Protein AF-A0AAW5GL43-F1 (afdb_monomer)

Foldseek 3Di:
DVCVVVVHFDADDDVVVLVVQCVVVVNDDDDPVSSVVSVVVCCVPVVGDTDDFFDPLLVVLVVLLVVLVVLVVVLVVLVVVLVVCVVVVDDPVVNVVSVVVNVVSVVVSVVSLVVSVVSQVVPVVSVVQLVVQVVDPPDDDSNSSVLSSQVRRDPDPDPVVVCVVVVNDFDFDDDPPPDRDDTD

Sequence (184 aa):
YGLHQSGIAVSVINPHRLREFARGMGILTKTDKVDAYVLACYGCLRQPEGWTPPSPEIRKLRALLQHRDSLLGDKQRLENRLSTLNATLTTEEVVTSLESMVQHVKGELGRIERLIEDHIDRHPGLKNDLKLLKSIDGVGDQIGWNMLATIRGSNFRSAEQVAAYLGVIPVERRSGTSVRGRAR

pLDDT: mean 89.68, std 9.84, range [55.16, 98.38]

Organism: NCBI:txid2042057

InterPro domains:
  IPR002525 Transposase IS110-like, N-terminal [PF01548] (3-84)
  IPR003346 Transposase IS116/IS110/IS902, C-terminal [PF02371] (131-182)
  IPR047650 Transposase IS110-like [PTHR33055] (3-182)

Nearest PDB structures (foldseek):
  8wt9-assembly1_D  TM=8.480E-01  e=5.801E-09  Escherichia coli
  8wt7-assembly1_C  TM=8.477E-01  e=8.219E-09  Escherichia coli
  8cwy-assembly1_H  TM=9.815E-01  e=6.427E-01  synthetic construct
  8cwy-assembly1_L  TM=9.604E-01  e=6.065E-01  synthetic construct
  6b87-assembly1_A-2  TM=6.408E-01  e=1.290E+00  synthetic construct

Secondary structure (DSSP, 8-state):
-HHHHTT-------HHHHHHHHHHTT-----HHHHHHHHHHHHHHH-PPPP-PPPHHHHHHHHHHHHHHHHHHHHHHHHHHHHHHHTTT--HHHHHHHHHHHHHHHHHHHHHHHHHHHHHHT-HHHHHHHHHHTTSTT--HHHHHHHHHHHTTTT--SHHHHHHHHT-SPPPEEETTTEEEPP-

Solvent-accessible surface area (backbone atoms only — not comparable to full-atom values): 10725 Å² total; per-residue (Å²): 112,66,58,56,74,72,70,43,90,43,64,80,76,62,66,66,61,54,50,53,51,32,47,75,71,72,47,80,76,87,44,76,71,51,51,53,51,48,50,52,52,46,45,72,76,62,58,65,67,76,55,74,83,52,52,71,70,41,51,51,50,45,51,52,5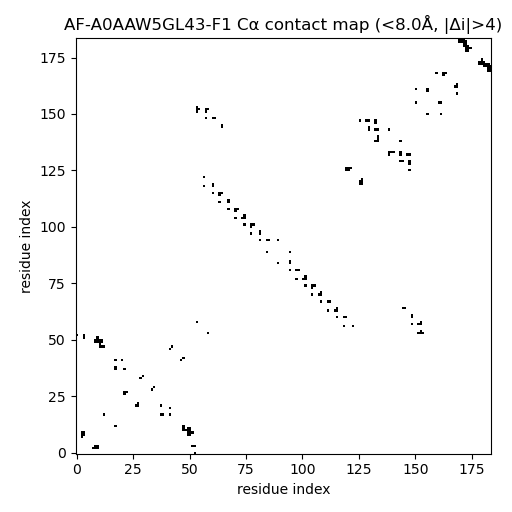0,56,50,46,55,49,46,52,51,50,40,51,55,47,53,50,51,52,58,54,39,70,74,65,78,60,62,67,70,60,52,54,52,51,52,51,50,46,53,51,45,52,52,50,44,58,51,50,51,50,52,50,52,55,54,32,65,76,33,66,72,52,38,53,51,38,55,59,46,45,70,41,88,91,34,47,68,74,56,26,54,52,50,48,45,52,56,69,48,46,93,66,91,47,71,65,55,50,35,52,73,72,63,74,52,70,44,80,43,71,50,84,95,81,40,80,49,80,62,83

Structure (mmCIF, N/CA/C/O backbone):
data_AF-A0AAW5GL43-F1
#
_entry.id   AF-A0AAW5GL43-F1
#
loop_
_atom_site.group_PDB
_atom_site.id
_atom_site.type_symbol
_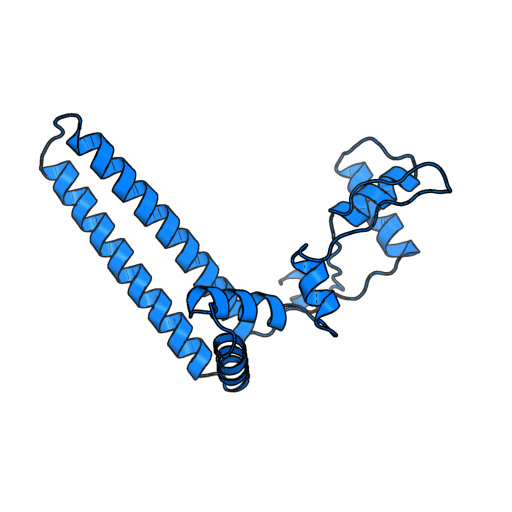atom_site.label_atom_id
_atom_site.label_alt_id
_atom_site.label_comp_id
_atom_site.label_asym_id
_atom_site.label_entity_id
_atom_site.label_seq_id
_atom_site.pdbx_PDB_ins_code
_atom_site.Cartn_x
_atom_site.Cartn_y
_atom_site.Cartn_z
_atom_site.occupancy
_atom_site.B_iso_or_equiv
_atom_site.auth_seq_id
_atom_site.auth_comp_id
_atom_site.auth_asym_id
_atom_site.auth_atom_id
_atom_site.pdbx_PDB_model_num
ATOM 1 N N . TYR A 1 1 ? -2.950 6.434 -14.178 1.00 80.31 1 TYR A N 1
ATOM 2 C CA . TYR A 1 1 ? -3.705 5.545 -15.090 1.00 80.31 1 TYR A CA 1
ATOM 3 C C . TYR A 1 1 ? -4.219 6.271 -16.325 1.00 80.31 1 TYR A C 1
ATOM 5 O O . TYR A 1 1 ? -4.031 5.731 -17.405 1.00 80.31 1 TYR A O 1
ATOM 13 N N . GLY A 1 2 ? -4.785 7.480 -16.187 1.00 85.00 2 GLY A N 1
ATOM 14 C CA . GLY A 1 2 ? -5.361 8.241 -17.308 1.00 85.00 2 GLY A CA 1
ATOM 15 C C . GLY A 1 2 ? -4.451 8.385 -18.534 1.00 85.00 2 GLY A C 1
ATOM 16 O O . GLY A 1 2 ? -4.886 8.059 -19.624 1.00 85.00 2 GLY A O 1
ATOM 17 N N . LEU A 1 3 ? -3.169 8.739 -18.361 1.00 87.62 3 LEU A N 1
ATOM 18 C CA . LEU A 1 3 ? -2.230 8.878 -19.490 1.00 87.62 3 LEU A CA 1
ATOM 19 C C . LEU A 1 3 ? -2.102 7.597 -20.336 1.00 87.62 3 LEU A C 1
ATOM 21 O O . LEU A 1 3 ? -2.228 7.647 -21.554 1.00 87.62 3 LEU A O 1
ATOM 25 N N . HIS A 1 4 ? -1.930 6.440 -19.690 1.00 87.62 4 HIS A N 1
ATOM 26 C CA . HIS A 1 4 ? -1.874 5.152 -20.387 1.00 87.62 4 HIS A CA 1
ATOM 27 C C . HIS A 1 4 ? -3.222 4.796 -21.038 1.00 87.62 4 HIS A C 1
ATOM 29 O O . HIS A 1 4 ? -3.254 4.206 -22.112 1.00 87.62 4 HIS A O 1
ATOM 35 N N . GLN A 1 5 ? -4.352 5.138 -20.407 1.00 88.50 5 GLN A N 1
ATOM 36 C CA . GLN A 1 5 ? -5.682 4.920 -20.996 1.00 88.50 5 GLN A CA 1
ATOM 37 C C . GLN A 1 5 ? -5.925 5.796 -22.231 1.00 88.50 5 GLN A C 1
ATOM 39 O O . GLN A 1 5 ? -6.620 5.367 -23.143 1.00 88.50 5 GLN A O 1
ATOM 44 N N . SER A 1 6 ? -5.304 6.973 -22.292 1.00 91.31 6 SER A N 1
ATOM 45 C CA . SER A 1 6 ? -5.300 7.850 -23.467 1.00 91.31 6 SER A CA 1
ATOM 46 C C . SER A 1 6 ? -4.329 7.399 -24.569 1.00 91.31 6 SER A C 1
ATOM 48 O O . SER A 1 6 ? -4.110 8.145 -25.517 1.00 91.31 6 SER A O 1
ATOM 50 N N . GLY A 1 7 ? -3.713 6.216 -24.451 1.00 90.50 7 GLY A N 1
ATOM 51 C CA . GLY A 1 7 ? -2.771 5.683 -25.442 1.00 90.50 7 GLY A CA 1
ATOM 52 C C . GLY A 1 7 ? -1.378 6.319 -25.407 1.00 90.50 7 GLY A C 1
ATOM 53 O O . GLY A 1 7 ? -0.579 6.088 -26.311 1.00 90.50 7 GLY A O 1
ATOM 54 N N . ILE A 1 8 ? -1.063 7.112 -24.378 1.00 91.00 8 ILE A N 1
ATOM 55 C CA . ILE A 1 8 ? 0.254 7.734 -24.227 1.00 91.00 8 ILE A CA 1
ATOM 56 C C . ILE A 1 8 ? 1.222 6.702 -23.643 1.00 91.00 8 ILE A C 1
ATOM 58 O O . ILE A 1 8 ? 0.925 6.065 -22.629 1.00 91.00 8 ILE A O 1
ATOM 62 N N . ALA A 1 9 ? 2.402 6.568 -24.252 1.00 89.31 9 ALA A N 1
AT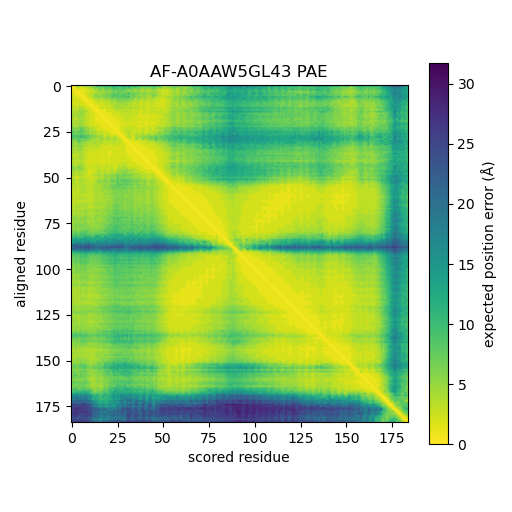OM 63 C CA . ALA A 1 9 ? 3.488 5.772 -23.695 1.00 89.31 9 ALA A CA 1
ATOM 64 C C . ALA A 1 9 ? 3.971 6.399 -22.377 1.00 89.31 9 ALA A C 1
ATOM 66 O O . ALA A 1 9 ? 4.380 7.558 -22.333 1.00 89.31 9 ALA A O 1
ATOM 67 N N . VAL A 1 10 ? 3.908 5.629 -21.293 1.00 91.44 10 VAL A N 1
ATOM 68 C CA . VAL A 1 10 ? 4.328 6.062 -19.956 1.00 91.44 10 VAL A CA 1
ATOM 69 C C . VAL A 1 10 ? 5.525 5.228 -19.543 1.00 91.44 10 VAL A C 1
ATOM 71 O O . VAL A 1 10 ? 5.507 4.020 -19.734 1.00 91.44 10 VAL A O 1
ATOM 74 N N . SER A 1 11 ? 6.514 5.843 -18.904 1.00 91.00 11 SER A N 1
ATOM 75 C CA . SER A 1 11 ? 7.582 5.140 -18.193 1.00 91.00 11 SER A CA 1
ATOM 76 C C . SER A 1 11 ? 7.681 5.702 -16.782 1.00 91.00 11 SER A C 1
ATOM 78 O O . SER A 1 11 ? 7.581 6.911 -16.577 1.00 91.00 11 SER A O 1
ATOM 80 N N . VAL A 1 12 ? 7.870 4.826 -15.797 1.00 88.19 12 VAL A N 1
ATOM 81 C CA . VAL A 1 12 ? 8.045 5.216 -14.393 1.00 88.19 12 VAL A CA 1
ATOM 82 C C . VAL A 1 12 ? 9.469 4.880 -13.988 1.00 88.19 12 VAL A C 1
ATOM 84 O O . VAL A 1 12 ? 9.880 3.723 -14.021 1.00 88.19 12 VAL A O 1
ATOM 87 N N . ILE A 1 13 ? 10.229 5.904 -13.614 1.00 87.75 13 ILE A N 1
ATOM 88 C CA . ILE A 1 13 ? 11.643 5.783 -13.264 1.00 87.75 13 ILE A CA 1
ATOM 89 C C . ILE A 1 13 ? 11.859 6.125 -11.794 1.00 87.75 13 ILE A C 1
ATOM 91 O O . ILE A 1 13 ? 11.187 6.989 -11.235 1.00 87.75 13 ILE A O 1
ATOM 95 N N . ASN A 1 14 ? 12.824 5.457 -11.161 1.00 85.44 14 ASN A N 1
ATOM 96 C CA . ASN A 1 14 ? 13.202 5.774 -9.788 1.00 85.44 14 ASN A CA 1
ATOM 97 C C . ASN A 1 14 ? 13.796 7.203 -9.730 1.00 85.44 14 ASN A C 1
ATOM 99 O O . ASN A 1 14 ? 14.821 7.444 -10.384 1.00 85.44 14 ASN A O 1
ATOM 103 N N . PRO A 1 15 ? 13.229 8.129 -8.929 1.00 86.44 15 PRO A N 1
ATOM 104 C CA . PRO A 1 15 ? 13.711 9.509 -8.828 1.00 86.44 15 PRO A CA 1
ATOM 105 C C . PRO A 1 15 ? 15.187 9.627 -8.431 1.00 86.44 15 PRO A C 1
ATOM 107 O O . PRO A 1 15 ? 15.879 10.537 -8.882 1.00 86.44 15 PRO A O 1
ATOM 110 N N . HIS A 1 16 ? 15.703 8.688 -7.634 1.00 86.62 16 HIS A N 1
ATOM 111 C CA . HIS A 1 16 ? 17.116 8.653 -7.266 1.00 86.62 16 HIS A CA 1
ATOM 112 C C . HIS A 1 16 ? 18.010 8.431 -8.492 1.00 86.62 16 HIS A C 1
ATOM 114 O O . HIS A 1 16 ? 19.007 9.126 -8.667 1.00 86.62 16 HIS A O 1
ATOM 120 N N . ARG A 1 17 ? 17.643 7.500 -9.386 1.00 87.69 17 ARG A N 1
ATOM 121 C CA . ARG A 1 17 ? 18.410 7.239 -10.619 1.00 87.69 17 ARG A CA 1
ATOM 122 C C . ARG A 1 17 ? 18.420 8.456 -11.539 1.00 87.69 17 ARG A C 1
ATOM 124 O O . ARG A 1 17 ? 19.450 8.758 -12.133 1.00 87.69 17 ARG A O 1
ATOM 131 N N . LEU A 1 18 ? 17.294 9.162 -11.621 1.00 90.31 18 LEU A N 1
ATOM 132 C CA . LEU A 1 18 ? 17.206 10.414 -12.367 1.00 90.31 18 LEU A CA 1
ATOM 133 C C . LEU A 1 18 ? 18.109 11.494 -11.753 1.00 90.31 18 LEU A C 1
ATOM 135 O O . LEU A 1 18 ? 18.789 12.217 -12.479 1.00 90.31 18 LEU A O 1
ATOM 139 N N . ARG A 1 19 ? 18.174 11.576 -10.418 1.00 89.56 19 ARG A N 1
ATOM 140 C CA . ARG A 1 19 ? 19.035 12.544 -9.730 1.00 89.56 19 ARG A CA 1
ATOM 141 C C . ARG A 1 19 ? 20.520 12.274 -9.952 1.00 89.56 19 ARG A C 1
ATOM 143 O O . ARG A 1 19 ? 21.270 13.220 -10.185 1.00 89.56 19 ARG A O 1
ATOM 150 N N . GLU A 1 20 ? 20.933 11.013 -9.896 1.00 91.44 20 GLU A N 1
ATOM 151 C CA . GLU A 1 20 ? 22.310 10.607 -10.196 1.00 91.44 20 GLU A CA 1
ATOM 152 C C . GLU A 1 20 ? 22.674 10.893 -11.656 1.00 91.44 20 GLU A C 1
ATOM 154 O O . GLU A 1 20 ? 23.761 11.390 -11.938 1.00 91.44 20 GLU A O 1
ATOM 159 N N . PHE A 1 21 ? 21.738 10.680 -12.583 1.00 92.88 21 PHE A N 1
ATOM 160 C CA . PHE A 1 21 ? 21.923 11.057 -13.981 1.00 92.88 21 PHE A CA 1
ATOM 161 C C . PHE A 1 21 ? 22.118 12.573 -14.153 1.00 92.88 21 PHE A C 1
ATOM 163 O O . PHE A 1 21 ? 23.073 12.991 -14.804 1.00 92.88 21 PHE A O 1
ATOM 170 N N . ALA A 1 22 ? 21.290 13.396 -13.500 1.00 92.81 22 ALA A N 1
ATOM 171 C CA . ALA A 1 22 ? 21.458 14.851 -13.507 1.00 92.81 22 ALA A CA 1
ATOM 172 C C . ALA A 1 22 ? 22.833 15.276 -12.962 1.00 92.81 22 ALA A C 1
ATOM 174 O O . ALA A 1 22 ? 23.508 16.108 -13.564 1.00 92.81 22 ALA A O 1
ATOM 175 N N . ARG A 1 23 ? 23.283 14.665 -11.854 1.00 93.00 23 ARG A N 1
ATOM 176 C CA . ARG A 1 23 ? 24.621 14.907 -11.287 1.00 93.00 23 ARG A CA 1
ATOM 177 C C . ARG A 1 23 ? 25.730 14.539 -12.270 1.00 93.00 23 ARG A C 1
ATOM 179 O O . ARG A 1 23 ? 26.666 15.315 -12.424 1.00 93.00 23 ARG A O 1
ATOM 186 N N . GLY A 1 24 ? 25.598 13.409 -12.964 1.00 91.88 24 GLY A N 1
ATOM 187 C CA . GLY A 1 24 ? 26.531 12.988 -14.012 1.00 91.88 24 GLY A CA 1
ATOM 188 C C . GLY A 1 24 ? 26.608 13.960 -15.195 1.00 91.88 24 GLY A C 1
ATOM 189 O O . GLY A 1 24 ? 27.653 14.064 -15.825 1.00 91.88 24 GLY A O 1
ATOM 190 N N . MET A 1 25 ? 25.541 14.720 -15.455 1.00 91.31 25 MET A N 1
ATOM 191 C CA . MET A 1 25 ? 25.517 15.807 -16.445 1.00 91.31 25 MET A CA 1
ATOM 192 C C . MET A 1 25 ? 26.032 17.154 -15.903 1.00 91.31 25 MET A C 1
ATOM 194 O O . MET A 1 25 ? 25.967 18.157 -16.607 1.00 91.31 25 MET A O 1
ATOM 198 N N . GLY A 1 26 ? 26.494 17.219 -14.650 1.00 92.38 26 GLY A N 1
ATOM 199 C CA . GLY A 1 26 ? 26.886 18.475 -13.998 1.00 92.38 26 GLY A CA 1
ATOM 200 C C . GLY A 1 26 ? 25.706 19.356 -13.563 1.00 92.38 26 GLY A C 1
ATOM 201 O O . GLY A 1 26 ? 25.900 20.503 -13.165 1.00 92.38 26 GLY A O 1
ATOM 202 N N . ILE A 1 27 ? 24.475 18.840 -13.603 1.00 91.44 27 ILE A N 1
ATOM 203 C CA . ILE A 1 27 ? 23.263 19.583 -13.250 1.00 91.44 27 ILE A CA 1
ATOM 204 C C . ILE A 1 27 ? 23.001 19.445 -11.746 1.00 91.44 27 ILE A C 1
ATOM 206 O O . ILE A 1 27 ? 22.529 18.421 -11.233 1.00 91.44 27 ILE A O 1
ATOM 210 N N . LEU A 1 28 ? 23.323 20.508 -11.011 1.00 88.62 28 LEU A N 1
ATOM 211 C CA . LEU A 1 28 ? 23.161 20.560 -9.557 1.00 88.62 28 LEU A CA 1
ATOM 212 C C . LEU A 1 28 ? 21.845 21.212 -9.134 1.00 88.62 28 LEU A C 1
ATOM 214 O O . LEU A 1 28 ? 21.233 20.745 -8.169 1.00 88.62 28 LEU A O 1
ATOM 218 N N . THR A 1 29 ? 21.408 22.237 -9.866 1.00 89.44 29 THR A N 1
ATOM 219 C CA . THR A 1 29 ? 20.193 23.011 -9.594 1.00 89.44 29 THR A CA 1
ATOM 220 C C . THR A 1 29 ? 18.937 22.205 -9.900 1.00 89.44 29 THR A C 1
ATOM 222 O O . THR A 1 29 ? 18.880 21.496 -10.901 1.00 89.44 29 THR A O 1
ATOM 225 N N . LYS A 1 30 ? 17.914 22.351 -9.052 1.00 86.50 30 LYS A N 1
ATOM 226 C CA . LYS A 1 30 ? 16.601 21.735 -9.236 1.00 86.50 30 LYS A CA 1
ATOM 227 C C . LYS A 1 30 ? 15.545 22.814 -9.454 1.00 86.50 30 LYS A C 1
ATOM 229 O O . LYS A 1 30 ? 15.276 23.601 -8.553 1.00 86.50 30 LYS A O 1
ATOM 234 N N . THR A 1 31 ? 14.975 22.851 -10.651 1.00 91.50 31 THR A N 1
ATOM 235 C CA . THR A 1 31 ? 13.814 23.676 -11.015 1.00 91.50 31 THR A CA 1
ATOM 236 C C . THR A 1 31 ? 12.954 22.889 -11.992 1.00 91.50 3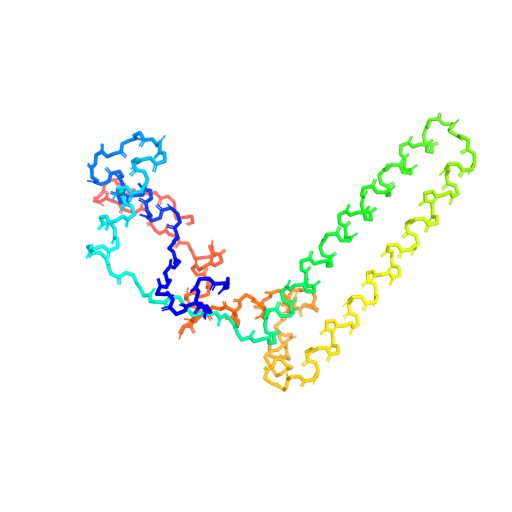1 THR A C 1
ATOM 238 O O . THR A 1 31 ? 13.483 22.030 -12.695 1.00 91.50 31 THR A O 1
ATOM 241 N N . ASP A 1 32 ? 11.663 23.206 -12.101 1.00 91.81 32 ASP A N 1
ATOM 242 C CA . ASP A 1 32 ? 10.749 22.479 -12.998 1.00 91.81 32 ASP A CA 1
ATOM 243 C C . ASP A 1 32 ? 11.246 22.451 -14.453 1.00 91.81 32 ASP A C 1
ATOM 245 O O . ASP A 1 32 ? 11.162 21.427 -15.130 1.00 91.81 32 ASP A O 1
ATOM 249 N N . LYS A 1 33 ? 11.842 23.556 -14.927 1.00 92.38 33 LYS A N 1
ATOM 250 C CA . LYS A 1 33 ? 12.430 23.642 -16.276 1.00 92.38 33 LYS A CA 1
ATOM 251 C C . LYS A 1 33 ? 13.635 22.715 -16.443 1.00 92.38 33 LYS A C 1
ATOM 253 O O . LYS A 1 33 ? 13.768 22.057 -17.472 1.00 92.38 33 LYS A O 1
ATOM 258 N N . VAL A 1 34 ? 14.515 22.676 -15.444 1.00 91.88 34 VAL A N 1
ATOM 259 C CA . VAL A 1 34 ? 15.710 21.823 -15.465 1.00 91.88 34 VAL A CA 1
ATOM 260 C C . VAL A 1 34 ? 15.320 20.352 -15.344 1.00 91.88 34 VAL A C 1
ATOM 262 O O . VAL A 1 34 ? 15.833 19.531 -16.096 1.00 91.88 34 VAL A O 1
ATOM 265 N N . ASP A 1 35 ? 14.372 20.017 -14.470 1.00 90.94 35 ASP A N 1
ATOM 266 C CA . ASP A 1 35 ? 13.888 18.647 -14.301 1.00 90.94 35 ASP A CA 1
ATOM 267 C C . ASP A 1 35 ? 13.212 18.137 -15.586 1.00 90.94 35 ASP A C 1
ATOM 269 O O . ASP A 1 35 ? 13.470 17.006 -15.998 1.00 90.94 35 ASP A O 1
ATOM 273 N N . ALA A 1 36 ? 12.431 18.975 -16.282 1.00 93.00 36 ALA A N 1
ATOM 274 C CA . ALA A 1 36 ? 11.858 18.632 -17.586 1.00 93.00 36 ALA A CA 1
ATOM 275 C C . ALA A 1 36 ? 12.938 18.342 -18.645 1.00 93.00 36 ALA A C 1
ATOM 277 O O . ALA A 1 36 ? 12.840 17.354 -19.377 1.00 93.00 36 ALA A O 1
ATOM 278 N N . TYR A 1 37 ? 13.995 19.159 -18.696 1.00 93.94 37 TYR A N 1
ATOM 279 C CA . TYR A 1 37 ? 15.139 18.929 -19.582 1.00 93.94 37 TYR A CA 1
ATOM 280 C C . TYR A 1 37 ? 15.862 17.614 -19.253 1.00 93.94 37 TYR A C 1
ATOM 282 O O . TYR A 1 37 ? 16.092 16.792 -20.139 1.00 93.94 37 TYR A O 1
ATOM 290 N N . VAL A 1 38 ? 16.156 17.367 -17.973 1.00 94.38 38 VAL A N 1
ATOM 291 C CA . VAL A 1 38 ? 16.806 16.131 -17.512 1.00 94.38 38 VAL A CA 1
ATOM 292 C C . VAL A 1 38 ? 15.954 14.906 -17.844 1.00 94.38 38 VAL A C 1
ATOM 294 O O . VAL A 1 38 ? 16.497 13.903 -18.303 1.00 94.38 38 VAL A O 1
ATOM 297 N N . LEU A 1 39 ? 14.633 14.972 -17.653 1.00 93.69 39 LEU A N 1
ATOM 298 C CA . LEU A 1 39 ? 13.702 13.900 -18.018 1.00 93.69 39 LEU A CA 1
ATOM 299 C C . LEU A 1 39 ? 13.721 13.610 -19.521 1.00 93.69 39 LEU A C 1
ATOM 301 O O . LEU A 1 39 ? 13.774 12.442 -19.905 1.00 93.69 39 LEU A O 1
ATOM 305 N N . ALA A 1 40 ? 13.726 14.645 -20.365 1.00 93.50 40 ALA A N 1
ATOM 306 C CA . ALA A 1 40 ? 13.809 14.487 -21.815 1.00 93.50 40 ALA A CA 1
ATOM 307 C C . ALA A 1 40 ? 15.137 13.840 -22.239 1.00 93.50 40 ALA A C 1
ATOM 309 O O . ALA A 1 40 ? 15.143 12.867 -22.997 1.00 93.50 40 ALA A O 1
ATOM 310 N N . CYS A 1 41 ? 16.261 14.316 -21.693 1.00 93.75 41 CYS A N 1
ATOM 311 C CA . CYS A 1 41 ? 17.577 13.723 -21.931 1.00 93.75 41 CYS A CA 1
ATOM 312 C C . CYS A 1 41 ? 17.635 12.267 -21.462 1.00 93.75 41 CYS A C 1
ATOM 314 O O . CYS A 1 41 ? 18.113 11.403 -22.196 1.00 93.75 41 CYS A O 1
ATOM 316 N N . TYR A 1 42 ? 17.120 11.980 -20.264 1.00 94.25 42 TYR A N 1
ATOM 317 C CA . TYR A 1 42 ? 17.071 10.627 -19.720 1.00 94.25 42 TYR A CA 1
ATOM 318 C C . TYR A 1 42 ? 16.234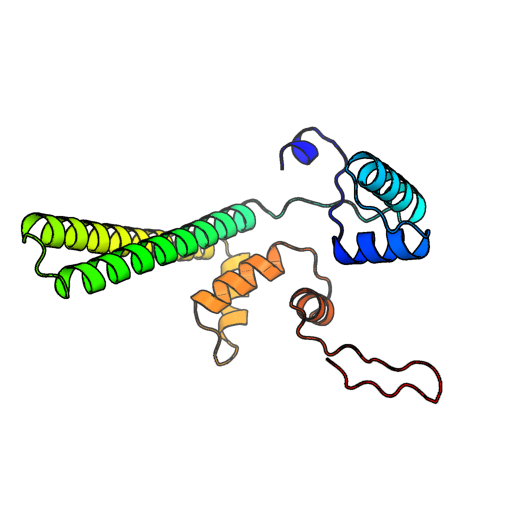 9.707 -20.610 1.00 94.25 42 TYR A C 1
ATOM 320 O O . TYR A 1 42 ? 16.689 8.621 -20.955 1.00 94.25 42 TYR A O 1
ATOM 328 N N . GLY A 1 43 ? 15.040 10.142 -21.018 1.00 92.75 43 GLY A N 1
ATOM 329 C CA . GLY A 1 43 ? 14.158 9.379 -21.900 1.00 92.75 43 GLY A CA 1
ATOM 330 C C . GLY A 1 43 ? 14.808 9.064 -23.247 1.00 92.75 43 GLY A C 1
ATOM 331 O O . GLY A 1 43 ? 14.778 7.917 -23.681 1.00 92.75 43 GLY A O 1
ATOM 332 N N . CYS A 1 44 ? 15.466 10.051 -23.860 1.00 92.75 44 CYS A N 1
ATOM 333 C CA . CYS A 1 44 ? 16.157 9.887 -25.139 1.00 92.75 44 CYS A CA 1
ATOM 334 C C . CYS A 1 44 ? 17.347 8.915 -25.044 1.00 92.75 44 CYS A C 1
ATOM 336 O O . CYS A 1 44 ? 17.485 8.016 -25.871 1.00 92.75 44 CYS A O 1
ATOM 338 N N . LEU A 1 45 ? 18.185 9.064 -24.012 1.00 93.88 45 LEU A N 1
ATOM 339 C CA . LEU A 1 45 ? 19.428 8.298 -23.873 1.00 93.88 45 LEU A CA 1
ATOM 340 C C . LEU A 1 45 ? 19.229 6.905 -23.276 1.00 93.88 45 LEU A C 1
ATOM 342 O O . LEU A 1 45 ? 19.940 5.972 -23.639 1.00 93.88 45 LEU A O 1
ATOM 346 N N . ARG A 1 46 ? 18.324 6.765 -22.302 1.00 91.38 46 ARG A N 1
ATOM 347 C CA . ARG A 1 46 ? 18.122 5.511 -21.559 1.00 91.38 46 ARG A CA 1
ATOM 348 C C . ARG A 1 46 ? 16.945 4.692 -22.050 1.00 91.38 46 ARG A C 1
ATOM 350 O O . ARG A 1 46 ? 16.901 3.525 -21.680 1.00 91.38 46 ARG A O 1
ATOM 357 N N . GLN A 1 47 ? 16.032 5.287 -22.822 1.00 90.56 47 GLN A N 1
ATOM 358 C CA . GLN A 1 47 ? 14.840 4.630 -23.371 1.00 90.56 47 GLN A CA 1
ATOM 359 C C . GLN A 1 47 ? 14.189 3.684 -22.347 1.00 90.56 47 GLN A C 1
ATOM 361 O O . GLN A 1 47 ? 14.168 2.468 -22.546 1.00 90.56 47 GLN A O 1
ATOM 366 N N . PRO A 1 48 ? 13.756 4.218 -21.186 1.00 89.62 48 PRO A N 1
ATOM 367 C CA . PRO A 1 48 ? 13.266 3.388 -20.097 1.00 89.62 48 PRO A CA 1
ATOM 368 C C . PRO A 1 48 ? 12.076 2.542 -20.550 1.00 89.62 48 PRO A C 1
ATOM 370 O O . PRO A 1 48 ? 11.243 2.999 -21.332 1.00 89.62 48 PRO A O 1
ATOM 373 N N . GLU A 1 49 ? 11.982 1.325 -20.012 1.00 88.00 49 GLU A N 1
ATOM 374 C CA . GLU A 1 49 ? 10.892 0.407 -20.336 1.00 88.00 49 GLU A CA 1
ATOM 375 C C . GLU A 1 49 ? 9.515 1.062 -20.140 1.00 88.00 49 GLU A C 1
ATOM 377 O O . GLU A 1 49 ? 9.303 1.896 -19.247 1.00 88.00 49 GLU A O 1
ATOM 382 N N . GLY A 1 50 ? 8.571 0.670 -20.997 1.00 88.44 50 GLY A N 1
ATOM 383 C CA . GLY A 1 50 ? 7.185 1.099 -20.902 1.00 88.44 50 GLY A CA 1
ATOM 384 C C . GLY A 1 50 ? 6.551 0.588 -19.611 1.00 88.44 50 GLY A C 1
ATOM 385 O O . GLY A 1 50 ? 6.547 -0.607 -19.316 1.00 88.44 50 GLY A O 1
ATOM 386 N N . TRP A 1 51 ? 5.991 1.505 -18.838 1.00 90.25 51 TRP A N 1
ATOM 387 C CA . TRP A 1 51 ? 5.181 1.189 -17.680 1.00 90.25 51 TRP A CA 1
ATOM 388 C C . TRP A 1 51 ? 3.828 0.642 -18.122 1.00 90.25 51 TRP A C 1
ATOM 390 O O . TRP A 1 51 ? 3.091 1.278 -18.877 1.00 90.25 51 TRP A O 1
ATOM 400 N N . THR A 1 52 ? 3.483 -0.518 -17.576 1.00 86.50 52 THR A N 1
ATOM 401 C CA . THR A 1 52 ? 2.164 -1.124 -17.726 1.00 86.50 52 THR A CA 1
ATOM 402 C C . THR A 1 52 ? 1.401 -1.016 -16.409 1.00 86.50 52 THR A C 1
ATOM 404 O O . THR A 1 52 ? 1.983 -1.184 -15.330 1.00 86.50 52 THR A O 1
ATOM 407 N N . PRO A 1 53 ? 0.098 -0.694 -16.453 1.00 88.44 53 PRO A N 1
ATOM 408 C CA . PRO A 1 53 ? -0.701 -0.624 -15.248 1.00 88.44 53 PRO A CA 1
ATOM 409 C C . PRO A 1 53 ? -0.817 -2.015 -14.611 1.00 88.44 53 PRO A C 1
ATOM 411 O O . PRO A 1 53 ? -1.037 -2.993 -15.327 1.00 88.44 53 PRO A O 1
ATOM 414 N N . PRO A 1 54 ? -0.757 -2.108 -13.269 1.00 91.00 54 PRO A N 1
ATOM 415 C CA . PRO A 1 54 ? -1.110 -3.331 -12.567 1.00 91.00 54 PRO A CA 1
ATOM 416 C C . PRO A 1 54 ? -2.513 -3.798 -12.947 1.00 91.00 54 PRO A C 1
ATOM 418 O O . PRO A 1 54 ? -3.390 -2.983 -13.269 1.00 91.00 54 PRO A O 1
ATOM 421 N N . SER A 1 55 ? -2.734 -5.104 -12.842 1.00 92.31 55 SER A N 1
ATOM 422 C CA . SER A 1 55 ? -4.023 -5.710 -13.146 1.00 92.31 55 SER A CA 1
ATOM 423 C C . SER A 1 55 ? -5.157 -5.139 -12.271 1.00 92.31 55 SER A C 1
ATOM 425 O O . SER A 1 55 ? -4.908 -4.645 -11.160 1.00 92.31 55 SER A O 1
ATOM 427 N N . PRO A 1 56 ? -6.418 -5.146 -12.750 1.00 93.50 56 PRO A N 1
ATOM 428 C CA . PRO A 1 56 ? -7.552 -4.571 -12.025 1.00 93.50 56 PRO A CA 1
ATOM 429 C C . PRO A 1 56 ? -7.691 -5.069 -10.585 1.00 93.50 56 PRO A C 1
ATOM 431 O O . PRO A 1 56 ? -7.959 -4.268 -9.686 1.00 93.50 56 PRO A O 1
ATOM 434 N N . GLU A 1 57 ? -7.451 -6.356 -10.359 1.00 95.75 57 GLU A N 1
ATOM 435 C CA . GLU A 1 57 ? -7.506 -6.991 -9.052 1.00 95.75 57 GLU A CA 1
ATOM 436 C C . GLU A 1 57 ? -6.417 -6.480 -8.102 1.00 95.75 57 GLU A C 1
ATOM 438 O O . GLU A 1 57 ? -6.703 -6.239 -6.929 1.00 95.75 57 GLU A O 1
ATOM 443 N N . ILE A 1 58 ? -5.208 -6.200 -8.597 1.00 96.06 58 ILE A N 1
ATOM 444 C CA . ILE A 1 58 ? -4.138 -5.607 -7.785 1.00 96.06 58 ILE A CA 1
ATOM 445 C C . ILE A 1 58 ? -4.407 -4.137 -7.493 1.00 96.06 58 ILE A C 1
ATOM 447 O O . ILE A 1 58 ? -4.180 -3.682 -6.372 1.00 96.06 58 ILE A O 1
ATOM 451 N N . ARG A 1 59 ? -4.931 -3.377 -8.461 1.00 94.81 59 ARG A N 1
ATOM 452 C CA . ARG A 1 59 ? -5.314 -1.975 -8.221 1.00 94.81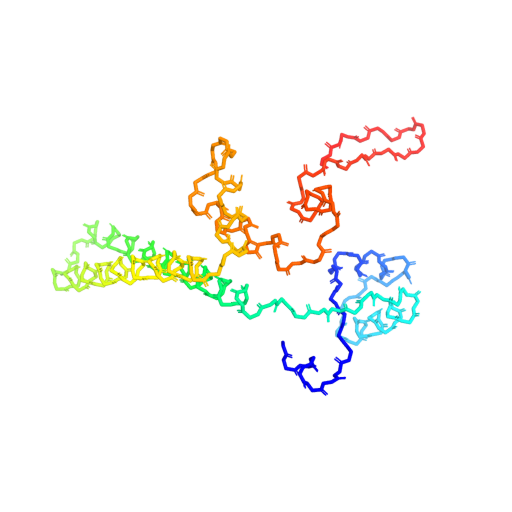 59 ARG A CA 1
ATOM 453 C C . ARG A 1 59 ? -6.372 -1.872 -7.127 1.00 94.81 59 ARG A C 1
ATOM 455 O O . ARG A 1 59 ? -6.249 -1.023 -6.248 1.00 94.81 59 ARG A O 1
ATOM 462 N N . LYS A 1 60 ? -7.380 -2.750 -7.164 1.00 96.81 60 LYS A N 1
ATOM 463 C CA . LYS A 1 60 ? -8.424 -2.807 -6.137 1.00 96.81 60 LYS A CA 1
ATOM 464 C C . LYS A 1 60 ? -7.854 -3.203 -4.775 1.00 96.81 60 LYS A C 1
ATOM 466 O O . LYS A 1 60 ? -8.149 -2.527 -3.796 1.00 96.81 60 LYS A O 1
ATOM 471 N N . LEU A 1 61 ? -6.998 -4.226 -4.718 1.00 97.62 61 LEU A N 1
ATOM 472 C CA . LEU A 1 61 ? -6.333 -4.631 -3.477 1.00 97.62 61 LEU A CA 1
ATOM 473 C C . LEU A 1 61 ? -5.509 -3.482 -2.871 1.00 97.62 61 LEU A C 1
ATOM 475 O O . LEU A 1 61 ? -5.657 -3.182 -1.691 1.00 97.62 61 LEU A O 1
ATOM 479 N N . ARG A 1 62 ? -4.702 -2.784 -3.682 1.00 96.62 62 ARG A N 1
ATOM 480 C CA . ARG A 1 62 ? -3.919 -1.615 -3.241 1.00 96.62 62 ARG A CA 1
ATOM 481 C C . ARG A 1 62 ? -4.802 -0.497 -2.688 1.00 96.62 62 ARG A C 1
ATOM 483 O O . ARG A 1 62 ? -4.467 0.071 -1.656 1.00 96.62 62 ARG A O 1
ATOM 490 N N . ALA A 1 63 ? -5.924 -0.200 -3.344 1.00 97.00 63 ALA A N 1
ATOM 491 C CA . ALA A 1 63 ? -6.859 0.821 -2.874 1.00 97.00 63 ALA A CA 1
ATOM 492 C C . ALA A 1 63 ? -7.485 0.452 -1.518 1.00 97.00 63 ALA A C 1
ATOM 494 O O . ALA A 1 63 ? -7.577 1.303 -0.635 1.00 97.00 63 ALA A O 1
ATOM 495 N N . LEU A 1 64 ? -7.866 -0.817 -1.332 1.00 98.19 64 LEU A N 1
ATOM 496 C CA . LEU A 1 64 ? -8.391 -1.306 -0.055 1.00 98.19 64 LEU A CA 1
ATOM 497 C C . LEU A 1 64 ? -7.337 -1.233 1.059 1.00 98.19 64 LEU A C 1
ATOM 499 O O . LEU A 1 64 ? -7.647 -0.750 2.144 1.00 98.19 64 LEU A O 1
ATOM 503 N N . LEU A 1 65 ? -6.093 -1.642 0.783 1.00 97.94 65 LEU A N 1
ATOM 504 C CA . LEU A 1 65 ? -4.986 -1.557 1.743 1.00 97.94 65 LEU A CA 1
ATOM 505 C C . LEU A 1 65 ? -4.672 -0.108 2.133 1.00 97.94 65 LEU A C 1
ATOM 507 O O . LEU A 1 65 ? -4.597 0.205 3.316 1.00 97.94 65 LEU A O 1
ATOM 511 N N . GLN A 1 66 ? -4.586 0.802 1.160 1.00 97.12 66 GLN A N 1
ATOM 512 C CA . GLN A 1 66 ? -4.349 2.221 1.431 1.00 97.12 66 GLN A CA 1
ATOM 513 C C . GLN A 1 66 ? -5.470 2.839 2.280 1.00 97.12 66 GLN A C 1
ATOM 515 O O . GLN A 1 66 ? -5.216 3.657 3.169 1.00 97.12 66 GLN A O 1
ATOM 520 N N . HIS A 1 67 ? -6.720 2.457 2.019 1.00 97.88 67 HIS A N 1
ATOM 521 C CA . HIS A 1 67 ? -7.844 2.927 2.815 1.00 97.88 67 HIS A CA 1
ATOM 522 C C . HIS A 1 67 ? -7.822 2.343 4.234 1.00 97.88 67 HIS A C 1
ATOM 524 O O . HIS A 1 67 ? -8.036 3.083 5.192 1.00 97.88 67 HIS A O 1
ATOM 530 N N . ARG A 1 68 ? -7.474 1.058 4.389 1.00 97.81 68 ARG A N 1
ATOM 531 C CA . ARG A 1 68 ? -7.252 0.423 5.697 1.00 97.81 68 ARG A CA 1
ATOM 532 C C . ARG A 1 68 ? -6.205 1.179 6.520 1.00 97.81 68 ARG A C 1
ATOM 534 O O . ARG A 1 68 ? -6.455 1.487 7.681 1.00 97.81 68 ARG A O 1
ATOM 541 N N . ASP A 1 69 ? -5.066 1.515 5.919 1.00 97.00 69 ASP A N 1
ATOM 542 C CA . ASP A 1 69 ? -3.996 2.256 6.598 1.00 97.00 69 ASP A CA 1
ATOM 543 C C . ASP A 1 69 ? -4.439 3.676 6.986 1.00 97.00 69 ASP A C 1
ATOM 545 O O . ASP A 1 69 ? -4.085 4.176 8.054 1.00 97.00 69 ASP A O 1
ATOM 549 N N . SER A 1 70 ? -5.282 4.305 6.160 1.00 97.62 70 SER A N 1
ATOM 550 C CA . SER A 1 70 ? -5.877 5.611 6.473 1.00 97.62 70 SER A CA 1
ATOM 551 C C . SER A 1 70 ? -6.808 5.526 7.691 1.00 97.62 70 SER A C 1
ATOM 553 O O . SER A 1 70 ? -6.673 6.324 8.617 1.00 97.62 70 SER A O 1
ATOM 555 N N . LEU A 1 71 ? -7.677 4.507 7.745 1.00 97.94 71 LEU A N 1
ATOM 556 C CA . LEU A 1 71 ? -8.565 4.248 8.886 1.00 97.94 71 LEU A CA 1
ATOM 557 C C . LEU A 1 71 ? -7.787 3.927 10.170 1.00 97.94 71 LEU A C 1
ATOM 559 O O . LEU A 1 71 ? -8.184 4.357 11.251 1.00 97.94 71 LEU A O 1
ATOM 563 N N . LEU A 1 72 ? -6.663 3.210 10.074 1.00 97.31 72 LEU A N 1
ATOM 564 C CA . LEU A 1 72 ? -5.765 2.996 11.214 1.00 97.31 72 LEU A CA 1
ATOM 565 C C . LEU A 1 72 ? -5.185 4.316 11.733 1.00 97.31 72 LEU A C 1
ATOM 567 O O . LEU A 1 72 ? -5.154 4.537 12.945 1.00 97.31 72 LEU A O 1
ATOM 571 N N . GLY A 1 73 ? -4.773 5.209 10.830 1.00 97.75 73 GLY A N 1
ATOM 572 C CA . GLY A 1 73 ? -4.327 6.555 11.188 1.00 97.75 73 GLY A CA 1
ATOM 573 C C . GLY A 1 73 ? -5.423 7.374 11.874 1.00 97.75 73 GLY A C 1
ATOM 574 O O . GLY A 1 73 ? -5.164 8.021 12.889 1.00 97.75 73 GLY A O 1
ATOM 575 N N . ASP A 1 74 ? -6.656 7.310 11.369 1.00 97.19 74 ASP A N 1
ATOM 576 C CA . ASP A 1 74 ? -7.815 7.975 11.974 1.00 97.19 74 ASP A CA 1
ATOM 577 C C . ASP A 1 74 ? -8.148 7.419 13.356 1.00 97.19 74 ASP A C 1
ATOM 579 O O . ASP A 1 74 ? -8.333 8.190 14.300 1.00 97.19 74 ASP A O 1
ATOM 583 N N . LYS A 1 75 ? -8.145 6.092 13.506 1.00 97.44 75 LYS A N 1
ATOM 584 C CA . LYS A 1 75 ? -8.326 5.427 14.797 1.00 97.44 75 LYS A CA 1
ATOM 585 C C . LYS A 1 75 ? -7.291 5.921 15.807 1.00 97.44 75 LYS A C 1
ATOM 587 O O . LYS A 1 75 ? -7.673 6.378 16.879 1.00 97.44 75 LYS A O 1
ATOM 592 N N . GLN A 1 76 ? -6.004 5.889 15.452 1.00 97.50 76 GLN A N 1
ATOM 593 C CA . GLN A 1 76 ? -4.930 6.333 16.343 1.00 97.50 76 GLN A CA 1
ATOM 594 C C . GLN A 1 76 ? -5.096 7.805 16.736 1.00 97.50 76 GLN A C 1
ATOM 596 O O . GLN A 1 76 ? -4.912 8.171 17.895 1.00 97.50 76 GLN A O 1
ATOM 601 N N . ARG A 1 77 ? -5.463 8.664 15.779 1.00 96.81 77 ARG A N 1
ATOM 602 C CA . ARG A 1 77 ? -5.711 10.093 16.010 1.00 96.81 77 ARG A CA 1
ATOM 603 C C . ARG A 1 77 ? -6.833 10.313 17.027 1.00 96.81 77 ARG A C 1
ATOM 605 O O . ARG A 1 77 ? -6.687 11.144 17.922 1.00 96.81 77 ARG A O 1
ATOM 612 N N . LEU A 1 78 ? -7.939 9.583 16.884 1.00 95.56 78 LEU A N 1
ATOM 613 C CA . LEU A 1 78 ? -9.093 9.673 17.777 1.00 95.56 78 LEU A CA 1
ATOM 614 C C . LEU A 1 78 ? -8.780 9.113 19.170 1.00 95.56 78 LEU A C 1
ATOM 616 O O . LEU A 1 78 ? -9.088 9.769 20.160 1.00 95.56 78 LEU A O 1
ATOM 620 N N . GLU A 1 79 ? -8.113 7.959 19.252 1.00 94.19 79 GLU A N 1
ATOM 621 C CA . GLU A 1 79 ? -7.701 7.346 20.524 1.00 94.19 79 GLU A CA 1
ATOM 622 C C . GLU A 1 79 ? -6.716 8.250 21.287 1.00 94.19 79 GLU A C 1
ATOM 624 O O . GLU A 1 79 ? -6.885 8.473 22.486 1.00 94.19 79 GLU A O 1
ATOM 629 N N . ASN A 1 80 ? -5.756 8.872 20.591 1.00 94.12 80 ASN A N 1
ATOM 630 C CA . ASN A 1 80 ? -4.854 9.859 21.191 1.00 94.12 80 ASN A CA 1
ATOM 631 C C . ASN A 1 80 ? -5.621 11.066 21.746 1.00 94.12 80 ASN A C 1
ATOM 633 O O . ASN A 1 80 ? -5.366 11.499 22.869 1.00 94.12 80 ASN A O 1
ATOM 637 N N . ARG A 1 81 ? -6.584 11.596 20.980 1.00 91.94 81 ARG A N 1
ATOM 638 C CA . ARG A 1 81 ? -7.412 12.729 21.411 1.00 91.94 81 ARG A CA 1
ATOM 639 C C . ARG A 1 81 ? -8.225 12.383 22.657 1.00 91.94 81 ARG A C 1
ATOM 641 O O . ARG A 1 81 ? -8.268 13.183 23.587 1.00 91.94 81 ARG A O 1
ATOM 648 N N . LEU A 1 82 ? -8.826 11.198 22.689 1.00 90.62 82 LEU A N 1
ATOM 649 C CA . LEU A 1 82 ? -9.586 10.704 23.834 1.00 90.62 82 LEU A CA 1
ATOM 650 C C . LEU A 1 82 ? -8.694 10.572 25.076 1.00 90.62 82 LEU A C 1
ATOM 652 O O . LEU A 1 82 ? -9.050 11.066 26.143 1.00 90.62 82 LEU A O 1
ATOM 656 N N . SER A 1 83 ? -7.489 10.014 24.923 1.00 87.81 83 SER A N 1
ATOM 657 C CA . SER A 1 83 ? -6.516 9.922 26.017 1.00 87.81 83 SER A CA 1
ATOM 658 C C . SER A 1 83 ? -6.119 11.295 26.572 1.00 87.81 83 SER A C 1
ATOM 660 O O . SER A 1 83 ? -5.980 11.436 27.785 1.00 87.81 83 SER A O 1
ATOM 662 N N . THR A 1 84 ? -5.931 12.307 25.718 1.00 87.75 84 THR A N 1
ATOM 663 C CA . THR A 1 84 ? -5.593 13.672 26.161 1.00 87.75 84 THR A CA 1
ATOM 664 C C . THR A 1 84 ? -6.753 14.348 26.898 1.00 87.75 84 THR A C 1
ATOM 666 O O . THR A 1 84 ? -6.537 15.020 27.907 1.00 87.75 84 THR A O 1
ATOM 669 N N . LEU A 1 85 ? -7.986 14.171 26.419 1.00 84.94 85 LEU A N 1
ATOM 670 C CA . LEU A 1 85 ? -9.168 14.812 27.005 1.00 84.94 85 LEU A CA 1
ATOM 671 C C . LEU A 1 85 ? -9.569 14.191 28.347 1.00 84.94 85 LEU A C 1
ATOM 673 O O . LEU A 1 85 ? -9.947 14.920 29.264 1.00 84.94 85 LEU A O 1
ATOM 677 N N . ASN A 1 86 ? -9.378 12.880 28.506 1.00 77.81 86 ASN A N 1
ATOM 678 C CA . ASN A 1 86 ? -9.564 12.210 29.795 1.00 77.81 86 ASN A CA 1
ATOM 679 C C . ASN A 1 86 ? -8.593 12.732 30.866 1.00 77.81 86 ASN A C 1
ATOM 681 O O . ASN A 1 86 ? -8.933 12.754 32.045 1.00 77.81 86 ASN A O 1
ATOM 685 N N . ALA A 1 87 ? -7.408 13.208 30.470 1.00 77.50 87 ALA A N 1
ATOM 686 C CA . ALA A 1 87 ? -6.445 13.814 31.387 1.00 77.50 87 ALA A CA 1
ATOM 687 C C . ALA A 1 87 ? -6.769 15.277 31.762 1.00 77.50 87 ALA A C 1
ATOM 689 O O . ALA A 1 87 ? -6.175 15.804 32.698 1.00 77.50 87 ALA A O 1
ATOM 690 N N . THR A 1 88 ? -7.680 15.947 31.045 1.00 79.56 88 THR A N 1
ATOM 691 C CA . THR A 1 88 ? -7.952 17.394 31.184 1.00 79.56 88 THR A CA 1
ATOM 692 C C . THR A 1 88 ? -9.362 17.734 31.687 1.00 79.56 88 THR A C 1
ATOM 694 O O . THR A 1 88 ? -9.740 18.900 31.647 1.00 79.56 88 THR A O 1
ATOM 697 N N . LEU A 1 89 ? -10.119 16.759 32.218 1.00 70.12 89 LEU A N 1
ATOM 698 C CA . LEU A 1 89 ? -11.462 16.960 32.804 1.00 70.12 89 LEU A CA 1
ATOM 699 C C . LEU A 1 89 ? -12.457 17.631 31.828 1.00 70.12 89 LEU A C 1
ATOM 701 O O . LEU A 1 89 ? -13.161 18.577 32.174 1.00 70.12 89 LEU A O 1
ATOM 705 N N . THR A 1 90 ? -12.492 17.146 30.584 1.00 77.44 90 THR A N 1
ATOM 706 C CA . THR A 1 90 ? -13.471 17.551 29.554 1.00 77.44 90 THR A CA 1
ATOM 707 C C . THR A 1 90 ? -14.885 17.027 29.853 1.00 77.44 90 THR A C 1
AT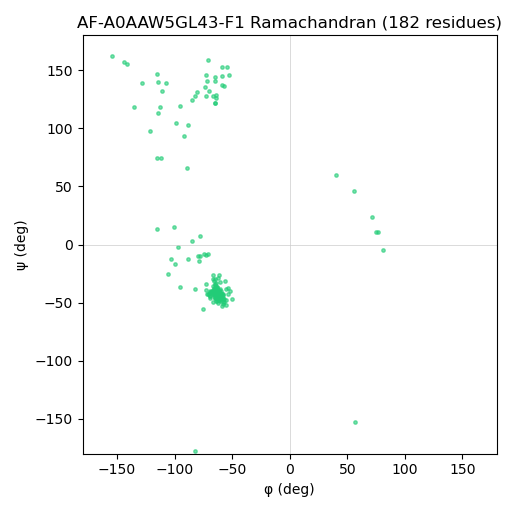OM 709 O O . THR A 1 90 ? -15.050 16.058 30.588 1.00 77.44 90 THR A O 1
ATOM 712 N N . THR A 1 91 ? -15.911 17.661 29.273 1.00 84.00 91 THR A N 1
ATOM 713 C CA . THR A 1 91 ? -17.323 17.272 29.420 1.00 84.00 91 THR A CA 1
ATOM 714 C C . THR A 1 91 ? -17.631 15.892 28.822 1.00 84.00 91 THR A C 1
ATOM 716 O O . THR A 1 91 ? -17.100 15.515 27.772 1.00 84.00 91 THR A O 1
ATOM 719 N N . GLU A 1 92 ? -18.525 15.151 29.477 1.00 87.38 92 GLU A N 1
ATOM 720 C CA . GLU A 1 92 ? -18.873 13.759 29.159 1.00 87.38 92 GLU A CA 1
ATOM 721 C C . GLU A 1 92 ? -19.449 13.583 27.743 1.00 87.38 92 GLU A C 1
ATOM 723 O O . GLU A 1 92 ? -19.177 12.580 27.078 1.00 87.38 92 GLU A O 1
ATOM 728 N N . GLU A 1 93 ? -20.166 14.577 27.214 1.00 90.75 93 GLU A N 1
ATOM 729 C CA . GLU A 1 93 ? -20.746 14.539 25.868 1.00 90.75 93 GLU A CA 1
ATOM 730 C C . GLU A 1 93 ? -19.664 14.477 24.782 1.00 90.75 93 GLU A C 1
ATOM 732 O O . GLU A 1 93 ? -19.819 13.791 23.768 1.00 90.75 93 GLU A O 1
ATOM 737 N N . VAL A 1 94 ? -18.540 15.170 24.995 1.00 90.31 94 VAL A N 1
ATOM 738 C CA . VAL A 1 94 ? -17.411 15.165 24.055 1.00 90.31 94 VAL A CA 1
ATOM 739 C C . VAL A 1 94 ? -16.706 13.813 24.080 1.00 90.31 94 VAL A C 1
ATOM 741 O O . VAL A 1 94 ? -16.370 13.285 23.017 1.00 90.31 94 VAL A O 1
ATOM 744 N N . VAL A 1 95 ? -16.506 13.240 25.271 1.00 91.00 95 VAL A N 1
ATOM 745 C CA . VAL A 1 95 ? -15.898 11.910 25.437 1.00 91.00 95 VAL A CA 1
ATOM 746 C C . VAL A 1 95 ? -16.771 10.848 24.770 1.00 91.00 95 VAL A C 1
ATOM 748 O O . VAL A 1 95 ? -16.286 10.129 23.899 1.00 91.00 95 VAL A O 1
ATOM 751 N N . THR A 1 96 ? -18.070 10.839 25.068 1.00 92.12 96 THR A N 1
ATOM 752 C CA . THR A 1 96 ? -19.046 9.897 24.496 1.00 92.12 96 THR A CA 1
ATOM 753 C C . THR A 1 96 ? -19.095 9.980 22.965 1.00 92.12 96 THR A C 1
ATOM 755 O O . THR A 1 96 ? -19.116 8.963 22.268 1.00 92.12 96 THR A O 1
ATOM 758 N N . SER A 1 97 ? -19.065 11.197 22.410 1.00 94.12 97 SER A N 1
ATOM 759 C CA . SER A 1 97 ? -19.015 11.410 20.959 1.00 94.12 97 SER A CA 1
ATOM 760 C C . SER A 1 97 ? -17.745 10.817 20.335 1.00 94.12 97 SER A C 1
ATOM 762 O O . SER A 1 97 ? -17.816 10.093 19.339 1.00 94.12 97 SER A O 1
ATOM 764 N N . LEU A 1 98 ? -16.577 11.048 20.945 1.00 93.12 98 LEU A N 1
ATOM 765 C CA . LEU A 1 98 ? -15.307 10.495 20.467 1.00 93.12 98 LEU A CA 1
ATOM 766 C C . LEU A 1 98 ? -15.247 8.969 20.585 1.00 93.12 98 LEU A C 1
ATOM 768 O O . LEU A 1 98 ? -14.748 8.319 19.667 1.00 93.12 98 LEU A O 1
ATOM 772 N N . GLU A 1 99 ? -15.775 8.388 21.660 1.00 94.38 99 GLU A N 1
ATOM 773 C CA . GLU A 1 99 ? -15.887 6.934 21.813 1.00 94.38 99 GLU A CA 1
ATOM 774 C C . GLU A 1 99 ? -16.730 6.322 20.696 1.00 94.38 99 GLU A C 1
ATOM 776 O O . GLU A 1 99 ? -16.304 5.355 20.059 1.00 94.38 99 GLU A O 1
ATOM 781 N N . SER A 1 100 ? -17.880 6.929 20.394 1.00 96.31 100 SER A N 1
ATOM 782 C CA . SER A 1 100 ? -18.737 6.517 19.280 1.00 96.31 100 SER A CA 1
ATOM 783 C C . SER A 1 100 ? -17.995 6.575 17.939 1.00 96.31 100 SER A C 1
ATOM 785 O O . SER A 1 100 ? -18.017 5.609 17.170 1.00 96.31 100 SER A O 1
ATOM 787 N N . MET A 1 101 ? -17.238 7.650 17.681 1.00 96.88 101 MET A N 1
ATOM 788 C CA . MET A 1 101 ? -16.403 7.760 16.477 1.00 96.88 101 MET A CA 1
ATOM 789 C C . MET A 1 101 ? -15.326 6.668 16.411 1.00 96.88 101 MET A C 1
ATOM 791 O O . MET A 1 101 ? -15.126 6.072 15.352 1.00 96.88 101 MET A O 1
ATOM 795 N N . VAL A 1 102 ? -14.647 6.368 17.523 1.00 96.38 102 VAL A N 1
ATOM 796 C CA . VAL A 1 102 ? -13.644 5.291 17.585 1.00 96.38 102 VAL A CA 1
ATOM 797 C C . VAL A 1 102 ? -14.282 3.938 17.268 1.00 96.38 102 VAL A C 1
ATOM 799 O O . VAL A 1 102 ? -13.713 3.166 16.493 1.00 96.38 102 VAL A O 1
ATOM 802 N N . GLN A 1 103 ? -15.460 3.644 17.826 1.00 97.50 103 GLN A N 1
ATOM 803 C CA . GLN A 1 103 ? -16.172 2.395 17.538 1.00 97.50 103 GLN A CA 1
ATOM 804 C C . GLN A 1 103 ? -16.602 2.308 16.074 1.00 97.50 103 GLN A C 1
ATOM 806 O O . GLN A 1 103 ? -16.434 1.261 15.448 1.00 97.50 103 GLN A O 1
ATOM 811 N N . HIS A 1 104 ? -17.078 3.412 15.498 1.00 97.88 104 HIS A N 1
ATOM 812 C CA . HIS A 1 104 ? -17.433 3.463 14.085 1.00 97.88 104 HIS A CA 1
ATOM 813 C C . HIS A 1 104 ? -16.227 3.156 13.184 1.00 97.88 104 HIS A C 1
ATOM 815 O O . HIS A 1 104 ? -16.306 2.281 12.322 1.00 97.88 104 HIS A O 1
ATOM 821 N N . VAL A 1 105 ? -15.079 3.797 13.434 1.00 98.00 105 VAL A N 1
ATOM 822 C CA . VAL A 1 105 ? -13.845 3.548 12.669 1.00 98.00 105 VAL A CA 1
ATOM 823 C C . VAL A 1 105 ? -13.359 2.104 12.838 1.00 98.00 105 VAL A C 1
ATOM 825 O O . VAL A 1 105 ? -12.925 1.493 11.863 1.00 98.00 105 VAL A O 1
ATOM 828 N N . LYS A 1 106 ? -13.468 1.513 14.037 1.00 97.81 106 LYS A N 1
ATOM 829 C CA . LYS A 1 106 ? -13.152 0.089 14.267 1.00 97.81 106 LYS A CA 1
ATOM 830 C C . LYS A 1 106 ? -14.060 -0.839 13.452 1.00 97.81 106 LYS A C 1
ATOM 832 O O . LYS A 1 106 ? -13.566 -1.792 12.851 1.00 97.81 106 LYS A O 1
ATOM 837 N N . GLY A 1 107 ? -15.360 -0.548 13.404 1.00 98.19 107 GLY A N 1
ATOM 838 C CA . GLY A 1 107 ? -16.321 -1.297 12.594 1.00 98.19 107 GLY A CA 1
ATOM 839 C C . GLY A 1 107 ? -16.002 -1.227 11.100 1.00 98.19 107 GLY A C 1
ATOM 840 O O . GLY A 1 107 ? -15.959 -2.259 10.424 1.00 98.19 107 GLY A O 1
ATOM 841 N N . GLU A 1 108 ? -15.697 -0.029 10.598 1.00 98.19 108 GLU A N 1
ATOM 842 C CA . GLU A 1 108 ? -15.294 0.173 9.205 1.00 98.19 108 GLU A CA 1
ATOM 843 C C . GLU A 1 108 ? -13.975 -0.527 8.873 1.00 98.19 108 GLU A C 1
ATOM 845 O O . GLU A 1 108 ? -13.866 -1.156 7.821 1.00 98.19 108 GLU A O 1
ATOM 850 N N . LEU A 1 109 ? -13.000 -0.517 9.786 1.00 97.88 109 LEU A N 1
ATOM 851 C CA . LEU A 1 109 ? -11.746 -1.245 9.611 1.00 97.88 109 LEU A CA 1
ATOM 852 C C . LEU A 1 109 ? -11.998 -2.748 9.409 1.00 97.88 109 LEU A C 1
ATOM 854 O O . LEU A 1 109 ? -11.540 -3.314 8.416 1.00 97.88 109 LEU A O 1
ATOM 858 N N . GLY A 1 110 ? -12.806 -3.370 10.274 1.00 97.81 110 GLY A N 1
ATOM 859 C CA . GLY A 1 110 ? -13.165 -4.787 10.144 1.00 97.81 110 GLY A CA 1
ATOM 860 C C . GLY A 1 110 ? -14.026 -5.090 8.909 1.00 97.81 110 GLY A C 1
ATOM 861 O O . GLY A 1 110 ? -14.016 -6.205 8.383 1.00 97.81 110 GLY A O 1
ATOM 862 N N . ARG A 1 111 ? -14.787 -4.113 8.403 1.00 98.38 111 ARG A N 1
ATOM 863 C CA . ARG A 1 111 ? -15.492 -4.227 7.116 1.00 98.38 111 ARG A CA 1
ATOM 864 C C . ARG A 1 111 ? -14.510 -4.227 5.942 1.00 98.38 111 ARG A C 1
ATOM 866 O O . ARG A 1 111 ? -14.664 -5.038 5.031 1.00 98.38 111 ARG A O 1
ATOM 873 N N . ILE A 1 112 ? -13.513 -3.344 5.959 1.00 98.25 112 ILE A N 1
ATOM 874 C CA . ILE A 1 112 ? -12.486 -3.257 4.913 1.00 98.25 112 ILE A CA 1
ATOM 875 C C . ILE A 1 112 ? -11.585 -4.494 4.907 1.00 98.25 112 ILE A C 1
ATOM 877 O O . ILE A 1 112 ? -11.289 -5.002 3.830 1.00 98.25 112 ILE A O 1
ATOM 881 N N . GLU A 1 113 ? -11.207 -5.022 6.071 1.00 98.06 113 GLU A N 1
ATOM 882 C CA . GLU A 1 113 ? -10.424 -6.262 6.176 1.00 98.06 113 GLU A CA 1
ATOM 883 C C . GLU A 1 113 ? -11.161 -7.454 5.553 1.00 98.06 113 GLU A C 1
ATOM 885 O O . GLU A 1 113 ? -10.611 -8.122 4.679 1.00 98.06 113 GLU A O 1
ATOM 890 N N . ARG A 1 114 ? -12.453 -7.632 5.856 1.00 98.31 114 ARG A N 1
ATOM 891 C CA . ARG A 1 114 ? -13.282 -8.653 5.190 1.00 98.31 114 ARG A CA 1
ATOM 892 C C . ARG A 1 114 ? -13.385 -8.445 3.681 1.00 98.31 114 ARG A C 1
ATOM 894 O O . ARG A 1 114 ? -13.352 -9.405 2.923 1.00 98.31 114 ARG A O 1
ATOM 901 N N . LEU A 1 115 ? -13.484 -7.197 3.216 1.00 98.38 115 LEU A N 1
ATOM 902 C CA . LEU A 1 115 ? -13.494 -6.907 1.778 1.00 98.38 115 LEU A CA 1
ATOM 903 C C . LEU A 1 115 ? -12.165 -7.245 1.092 1.00 98.38 115 LEU A C 1
ATOM 905 O O . LEU A 1 115 ? -12.179 -7.592 -0.091 1.00 98.38 115 LEU A O 1
ATOM 909 N N . ILE A 1 116 ? -11.037 -7.126 1.797 1.00 98.25 116 ILE A N 1
ATOM 910 C CA . ILE A 1 116 ? -9.722 -7.545 1.301 1.00 98.25 116 ILE A CA 1
ATOM 911 C C . ILE A 1 116 ? -9.688 -9.066 1.151 1.00 98.25 116 ILE A C 1
ATOM 913 O O . ILE A 1 116 ? -9.336 -9.553 0.076 1.00 98.25 116 ILE A O 1
ATOM 917 N N . GLU A 1 117 ? -10.101 -9.797 2.185 1.00 97.81 117 GLU A N 1
ATOM 918 C CA . GLU A 1 117 ? -10.163 -11.264 2.181 1.00 97.81 117 GLU A CA 1
ATOM 919 C C . GLU A 1 117 ? -11.075 -11.785 1.066 1.00 97.81 117 GLU A C 1
ATOM 921 O O . GLU A 1 117 ? -10.617 -12.523 0.194 1.00 97.81 117 GLU A O 1
ATOM 926 N N . ASP A 1 118 ? -12.317 -11.299 1.006 1.00 98.19 118 ASP A N 1
ATOM 927 C CA . ASP A 1 118 ? -13.287 -11.616 -0.047 1.00 98.19 118 ASP A CA 1
ATOM 928 C C . ASP A 1 118 ? -12.727 -11.351 -1.447 1.00 98.19 118 ASP A C 1
ATOM 930 O O . ASP A 1 118 ? -12.960 -12.103 -2.398 1.00 98.19 118 ASP A O 1
ATOM 934 N N . HIS A 1 119 ? -12.031 -10.223 -1.612 1.00 98.19 119 HIS A N 1
ATOM 935 C CA . HIS A 1 119 ? -11.443 -9.858 -2.892 1.00 98.19 119 HIS A CA 1
ATOM 936 C C . HIS A 1 119 ? -10.333 -10.832 -3.276 1.00 98.19 119 HIS A C 1
ATOM 938 O O . HIS A 1 119 ? -10.296 -11.261 -4.423 1.00 98.19 119 HIS A O 1
ATOM 944 N N . ILE A 1 120 ? -9.466 -11.222 -2.345 1.00 97.69 120 ILE A N 1
ATOM 945 C CA . ILE A 1 120 ? -8.409 -12.207 -2.602 1.00 97.69 120 ILE A CA 1
ATOM 946 C C . ILE A 1 120 ? -9.016 -13.577 -2.915 1.00 97.69 120 ILE A C 1
ATOM 948 O O . ILE A 1 120 ? -8.616 -14.209 -3.892 1.00 97.69 120 ILE A O 1
ATOM 952 N N . ASP A 1 121 ? -10.031 -14.000 -2.165 1.00 97.19 121 ASP A N 1
ATOM 953 C CA . ASP A 1 121 ? -10.684 -15.296 -2.343 1.00 97.19 121 ASP A CA 1
ATOM 954 C C . ASP A 1 121 ? -11.385 -15.447 -3.695 1.00 97.19 121 ASP A C 1
ATOM 956 O O . ASP A 1 121 ? -11.378 -16.531 -4.283 1.00 97.19 121 ASP A O 1
ATOM 960 N N . ARG A 1 122 ? -11.934 -14.352 -4.231 1.00 97.69 122 ARG A N 1
ATOM 961 C CA . ARG A 1 122 ? -12.550 -14.316 -5.567 1.00 97.69 122 ARG A CA 1
ATOM 962 C C . ARG A 1 122 ? -11.537 -14.367 -6.715 1.00 97.69 122 ARG A C 1
ATOM 964 O O . ARG A 1 122 ? -11.949 -14.519 -7.862 1.00 97.69 122 ARG A O 1
ATOM 971 N N . HIS A 1 123 ? -10.237 -14.250 -6.441 1.00 97.75 123 HIS A N 1
ATOM 972 C CA . HIS A 1 123 ? -9.183 -14.276 -7.457 1.00 97.75 123 HIS A CA 1
ATOM 973 C C . HIS A 1 123 ? -8.199 -15.424 -7.171 1.00 97.75 123 HIS A C 1
ATOM 975 O O . HIS A 1 123 ? -7.253 -15.242 -6.403 1.00 97.75 123 HIS A O 1
ATOM 981 N N . PRO A 1 124 ? -8.345 -16.596 -7.827 1.00 96.38 124 PRO A N 1
ATOM 982 C CA . PRO A 1 124 ? -7.544 -17.789 -7.529 1.00 96.38 124 PRO A CA 1
ATOM 983 C C . PRO A 1 124 ? -6.028 -17.562 -7.566 1.00 96.38 124 PRO A C 1
ATOM 985 O O . PRO A 1 124 ? -5.304 -18.090 -6.726 1.00 96.38 124 PRO A O 1
ATOM 988 N N . GLY A 1 125 ? -5.542 -16.732 -8.496 1.00 95.12 125 GLY A N 1
ATOM 989 C CA . GLY A 1 125 ? -4.124 -16.375 -8.570 1.00 95.12 125 GLY A CA 1
ATOM 990 C C . GLY A 1 125 ? -3.629 -15.591 -7.350 1.00 95.12 125 GLY A C 1
ATOM 991 O O . GLY A 1 125 ? -2.523 -15.835 -6.891 1.00 95.12 125 GLY A O 1
ATOM 992 N N . LEU A 1 126 ? -4.447 -14.688 -6.799 1.00 96.56 126 LEU A N 1
ATOM 993 C CA . LEU A 1 126 ? -4.110 -13.949 -5.578 1.00 96.56 126 LEU A CA 1
ATOM 994 C C . LEU A 1 126 ? -4.167 -14.857 -4.350 1.00 96.56 126 LEU A C 1
ATOM 996 O O . LEU A 1 126 ? -3.279 -14.808 -3.505 1.00 96.56 126 LEU A O 1
ATOM 1000 N N . LYS A 1 127 ? -5.195 -15.705 -4.276 1.00 97.44 127 LYS A N 1
ATOM 1001 C CA . LYS A 1 127 ? -5.379 -16.666 -3.188 1.00 97.44 127 LYS A CA 1
ATOM 1002 C C . LYS A 1 127 ? -4.218 -17.656 -3.089 1.00 97.44 127 LYS A C 1
ATOM 1004 O O . LYS A 1 127 ? -3.703 -17.890 -1.997 1.00 97.44 127 LYS A O 1
ATOM 1009 N N . ASN A 1 128 ? -3.792 -18.216 -4.220 1.00 97.19 128 ASN A N 1
ATOM 1010 C CA . ASN A 1 128 ? -2.679 -19.163 -4.266 1.00 97.19 128 ASN A CA 1
ATOM 1011 C C . ASN A 1 128 ? -1.362 -18.504 -3.848 1.00 97.19 128 ASN A C 1
ATOM 1013 O O . ASN A 1 128 ? -0.651 -19.052 -3.008 1.00 97.19 128 ASN A O 1
ATOM 1017 N N . ASP A 1 129 ? -1.072 -17.312 -4.365 1.00 95.31 129 ASP A N 1
ATOM 1018 C CA . ASP A 1 129 ? 0.130 -16.570 -3.990 1.00 95.31 129 ASP A CA 1
ATOM 1019 C C . ASP A 1 129 ? 0.126 -16.194 -2.505 1.00 95.31 129 ASP A C 1
ATOM 1021 O O . ASP A 1 129 ? 1.137 -16.364 -1.828 1.00 95.31 129 ASP A O 1
ATOM 1025 N N . LEU A 1 130 ? -1.012 -15.741 -1.965 1.00 96.94 130 LEU A N 1
ATOM 1026 C CA . LEU A 1 130 ? -1.130 -15.443 -0.537 1.00 96.94 130 LEU A CA 1
ATOM 1027 C C . LEU A 1 130 ? -0.887 -16.692 0.314 1.00 96.94 130 LEU A C 1
ATOM 1029 O O . LEU A 1 130 ? -0.206 -16.611 1.332 1.00 96.94 130 LEU A O 1
ATOM 1033 N N . LYS A 1 131 ? -1.409 -17.850 -0.105 1.00 97.06 131 LYS A N 1
ATOM 1034 C CA . LYS A 1 131 ? -1.174 -19.124 0.583 1.00 97.06 131 LYS A CA 1
ATOM 1035 C C . LYS A 1 131 ? 0.318 -19.472 0.632 1.00 97.06 131 LYS A C 1
ATOM 1037 O O . LYS A 1 131 ? 0.788 -19.914 1.674 1.00 97.06 131 LYS A O 1
ATOM 1042 N N . LEU A 1 132 ? 1.047 -19.263 -0.467 1.00 96.25 132 LEU A N 1
ATOM 1043 C CA . LEU A 1 132 ? 2.499 -19.473 -0.521 1.00 96.25 132 LEU A CA 1
ATOM 1044 C C . LEU A 1 132 ? 3.256 -18.463 0.349 1.00 96.25 132 LEU A C 1
ATOM 1046 O O . LEU A 1 132 ? 4.185 -18.833 1.053 1.00 96.25 132 LEU A O 1
ATOM 1050 N N . LEU A 1 133 ? 2.847 -17.194 0.355 1.00 95.25 133 LEU A N 1
ATOM 1051 C CA . LEU A 1 133 ? 3.457 -16.187 1.227 1.00 95.25 133 LEU A CA 1
ATOM 1052 C C . LEU A 1 133 ? 3.268 -16.543 2.706 1.00 95.25 133 LEU A C 1
ATOM 1054 O O . LEU A 1 133 ? 4.224 -16.502 3.474 1.00 95.25 133 LEU A O 1
ATOM 1058 N N . LYS A 1 134 ? 2.056 -16.955 3.093 1.00 96.12 134 LYS A N 1
ATOM 1059 C CA . LYS A 1 134 ? 1.721 -17.350 4.470 1.00 96.12 134 LYS A CA 1
ATOM 1060 C C . LYS A 1 134 ? 2.347 -18.677 4.913 1.00 96.12 134 LYS A C 1
ATOM 1062 O O . LYS A 1 134 ? 2.235 -19.014 6.086 1.00 96.12 134 LYS A O 1
ATOM 1067 N N . SER A 1 135 ? 2.989 -19.444 4.025 1.00 96.75 135 SER A N 1
ATOM 1068 C CA . SER A 1 135 ? 3.765 -20.620 4.451 1.00 96.75 135 SER A CA 1
ATOM 1069 C C . SER A 1 135 ? 5.133 -20.250 5.030 1.00 96.75 135 SER A C 1
ATOM 1071 O O . SER A 1 135 ? 5.824 -21.120 5.551 1.00 96.75 135 SER A O 1
ATOM 1073 N N . ILE A 1 136 ? 5.547 -18.986 4.906 1.00 94.56 136 ILE A N 1
ATOM 1074 C CA . ILE A 1 136 ? 6.764 -18.457 5.519 1.00 94.56 136 ILE A CA 1
ATOM 1075 C C . ILE A 1 136 ? 6.449 -18.091 6.970 1.00 94.56 136 ILE A C 1
ATOM 1077 O O . ILE A 1 136 ? 5.503 -17.346 7.237 1.00 94.56 136 ILE A O 1
ATOM 1081 N N . ASP A 1 137 ? 7.258 -18.589 7.903 1.00 93.56 137 ASP A N 1
ATOM 1082 C CA . ASP A 1 137 ? 7.096 -18.261 9.316 1.00 93.56 137 ASP A CA 1
ATOM 1083 C C . ASP A 1 137 ? 7.212 -16.744 9.555 1.00 93.56 137 ASP A C 1
ATOM 1085 O O . ASP A 1 137 ? 8.046 -16.056 8.962 1.00 93.56 137 ASP A O 1
ATOM 1089 N N . GLY A 1 138 ? 6.324 -16.209 10.391 1.00 91.38 138 GLY A N 1
ATOM 1090 C CA . GLY A 1 138 ? 6.186 -14.770 10.632 1.00 91.38 138 GLY A CA 1
ATOM 1091 C C . GLY A 1 138 ? 5.378 -13.984 9.587 1.00 91.38 138 GLY A C 1
ATOM 1092 O O . GLY A 1 138 ? 5.117 -12.799 9.806 1.00 91.38 138 GLY A O 1
ATOM 1093 N N . VAL A 1 139 ? 4.919 -14.593 8.484 1.00 94.19 139 VAL A N 1
ATOM 1094 C CA . VAL A 1 139 ? 4.052 -13.919 7.496 1.00 94.19 139 VAL A CA 1
ATOM 1095 C C . VAL A 1 139 ? 2.572 -14.145 7.820 1.00 94.19 139 VAL A C 1
ATOM 1097 O O . VAL A 1 139 ? 1.944 -15.112 7.392 1.00 94.19 139 VAL A O 1
ATOM 1100 N N . GLY A 1 140 ? 1.995 -13.204 8.572 1.00 92.81 140 GLY A N 1
ATOM 1101 C CA . GLY A 1 140 ? 0.549 -13.120 8.814 1.00 92.81 140 GLY A CA 1
ATOM 1102 C C . GLY A 1 140 ? -0.219 -12.422 7.683 1.00 92.81 140 GLY A C 1
ATOM 1103 O O . GLY A 1 140 ? 0.366 -11.985 6.694 1.00 92.81 140 GLY A O 1
ATOM 1104 N N . ASP A 1 141 ? -1.534 -12.258 7.845 1.00 91.81 141 ASP A N 1
ATOM 1105 C CA . ASP A 1 141 ? -2.414 -11.684 6.813 1.00 91.81 141 ASP A CA 1
ATOM 1106 C C . ASP A 1 141 ? -2.003 -10.283 6.364 1.00 91.81 141 ASP A C 1
ATOM 1108 O O . ASP A 1 141 ? -1.808 -10.049 5.175 1.00 91.81 141 ASP A O 1
ATOM 1112 N N . GLN A 1 142 ? -1.763 -9.364 7.300 1.00 92.56 142 GLN A N 1
ATOM 1113 C CA . GLN A 1 142 ? -1.391 -7.989 6.957 1.00 92.56 142 GLN A CA 1
ATOM 1114 C C . GLN A 1 142 ? -0.073 -7.910 6.170 1.00 92.56 142 GLN A C 1
ATOM 1116 O O . GLN A 1 142 ? 0.040 -7.133 5.218 1.00 92.56 142 GLN A O 1
ATOM 1121 N N . ILE A 1 143 ? 0.927 -8.707 6.554 1.00 94.31 143 ILE A N 1
ATOM 1122 C CA . ILE A 1 143 ? 2.210 -8.768 5.843 1.00 94.31 143 ILE A CA 1
ATOM 1123 C C . ILE A 1 143 ? 1.997 -9.421 4.476 1.00 94.31 143 ILE A C 1
ATOM 1125 O O . ILE A 1 143 ? 2.431 -8.876 3.462 1.00 94.31 143 ILE A O 1
ATOM 1129 N N . GLY A 1 144 ? 1.263 -10.533 4.437 1.00 96.38 144 GLY A N 1
ATOM 1130 C CA . GLY A 1 144 ? 0.935 -11.264 3.219 1.00 96.38 144 GLY A CA 1
ATOM 1131 C C . GLY A 1 144 ? 0.200 -10.405 2.192 1.00 96.38 144 GLY A C 1
ATOM 1132 O O . GLY A 1 144 ? 0.598 -10.382 1.031 1.00 96.38 144 GLY A O 1
ATOM 1133 N N . TRP A 1 145 ? -0.812 -9.631 2.596 1.00 97.00 145 TRP A N 1
ATOM 1134 C CA . TRP A 1 145 ? -1.544 -8.735 1.695 1.00 97.00 145 TRP A CA 1
ATOM 1135 C C . TRP A 1 145 ? -0.638 -7.652 1.095 1.00 97.00 145 TRP A C 1
ATOM 1137 O O . TRP A 1 145 ? -0.704 -7.386 -0.107 1.00 97.00 145 TRP A O 1
ATOM 1147 N N . ASN A 1 146 ? 0.239 -7.054 1.907 1.00 94.75 146 ASN A N 1
ATOM 1148 C CA . ASN A 1 146 ? 1.176 -6.024 1.452 1.00 94.75 146 ASN A CA 1
ATOM 1149 C C . ASN A 1 146 ? 2.262 -6.588 0.527 1.00 94.75 146 ASN A C 1
ATOM 1151 O O . ASN A 1 146 ? 2.579 -5.979 -0.500 1.00 94.75 146 ASN A O 1
ATOM 1155 N N . MET A 1 147 ? 2.796 -7.769 0.848 1.00 94.50 147 MET A N 1
ATOM 1156 C CA . MET A 1 147 ? 3.730 -8.490 -0.018 1.00 94.50 147 MET A CA 1
ATOM 1157 C C . MET A 1 147 ? 3.068 -8.829 -1.352 1.00 94.50 147 MET A C 1
ATOM 1159 O O . MET A 1 147 ? 3.619 -8.509 -2.403 1.00 94.50 147 MET A O 1
ATOM 1163 N N . LEU A 1 148 ? 1.852 -9.376 -1.320 1.00 95.19 148 LEU A N 1
ATOM 1164 C CA . LEU A 1 148 ? 1.081 -9.718 -2.510 1.00 95.19 148 LEU A CA 1
ATOM 1165 C C . LEU A 1 148 ? 0.854 -8.492 -3.404 1.00 95.19 148 LEU A C 1
ATOM 1167 O O . LEU A 1 148 ? 1.173 -8.522 -4.593 1.00 95.19 148 LEU A O 1
ATOM 1171 N N . ALA A 1 149 ? 0.367 -7.386 -2.835 1.00 94.88 149 ALA A N 1
ATOM 1172 C CA . ALA A 1 149 ? 0.114 -6.144 -3.565 1.00 94.88 149 ALA A CA 1
ATOM 1173 C C . ALA A 1 149 ? 1.395 -5.496 -4.125 1.00 94.88 149 ALA A C 1
ATOM 1175 O O . ALA A 1 149 ? 1.353 -4.806 -5.153 1.00 94.88 149 ALA A O 1
ATOM 1176 N N . THR A 1 150 ? 2.532 -5.698 -3.460 1.00 91.44 150 THR A N 1
ATOM 1177 C CA . THR A 1 150 ? 3.839 -5.211 -3.914 1.00 91.44 150 THR A CA 1
ATOM 1178 C C . THR A 1 150 ? 4.374 -6.057 -5.060 1.00 91.44 150 THR A C 1
ATOM 1180 O O . THR A 1 150 ? 4.642 -5.519 -6.133 1.00 91.44 150 THR A O 1
ATOM 1183 N N . ILE A 1 151 ? 4.474 -7.372 -4.854 1.00 92.00 151 ILE A N 1
ATOM 1184 C CA . ILE A 1 151 ? 5.066 -8.321 -5.803 1.00 92.00 151 ILE A CA 1
ATOM 1185 C C . ILE A 1 151 ? 4.250 -8.368 -7.093 1.00 92.00 151 ILE A C 1
ATOM 1187 O O . ILE A 1 151 ? 4.807 -8.217 -8.173 1.00 92.00 151 ILE A O 1
ATOM 1191 N N . ARG A 1 152 ? 2.923 -8.512 -7.000 1.00 90.56 152 ARG A N 1
ATOM 1192 C CA . ARG A 1 152 ? 2.047 -8.657 -8.177 1.00 90.56 152 ARG A CA 1
ATOM 1193 C C . ARG A 1 152 ? 1.729 -7.345 -8.883 1.00 90.56 152 ARG A C 1
ATOM 1195 O O . ARG A 1 152 ? 1.133 -7.357 -9.956 1.00 90.56 152 ARG A O 1
ATOM 1202 N N . GLY A 1 153 ? 2.075 -6.208 -8.289 1.00 86.44 153 GLY A N 1
ATOM 1203 C CA . GLY A 1 153 ? 1.836 -4.905 -8.905 1.00 86.44 153 GLY A CA 1
ATOM 1204 C C . GLY A 1 153 ? 3.063 -4.283 -9.561 1.00 86.44 153 GLY A C 1
ATOM 1205 O O . GLY A 1 153 ? 3.033 -3.084 -9.845 1.00 86.44 153 GLY A O 1
ATOM 1206 N N . SER A 1 154 ? 4.103 -5.085 -9.772 1.00 85.50 154 SER A N 1
ATOM 1207 C CA . SER A 1 154 ? 5.306 -4.772 -10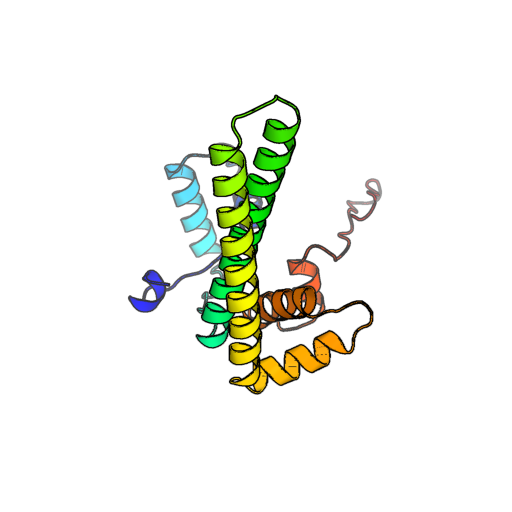.538 1.00 85.50 154 SER A CA 1
ATOM 1208 C C . SER A 1 154 ? 5.723 -6.020 -11.321 1.00 85.50 154 SER A C 1
ATOM 1210 O O . SER A 1 154 ? 5.422 -7.141 -10.921 1.00 85.50 154 SER A O 1
ATOM 1212 N N . ASN A 1 155 ? 6.445 -5.846 -12.426 1.00 82.50 155 ASN A N 1
ATOM 1213 C CA . ASN A 1 155 ? 6.878 -6.962 -13.273 1.00 82.50 155 ASN A CA 1
ATOM 1214 C C . ASN A 1 155 ? 8.239 -7.505 -12.818 1.00 82.50 155 ASN A C 1
ATOM 1216 O O . ASN A 1 155 ? 9.240 -7.365 -13.521 1.00 82.50 155 ASN A O 1
ATOM 1220 N N . PHE A 1 156 ? 8.292 -8.089 -11.621 1.00 87.56 156 PHE A N 1
ATOM 1221 C CA . PHE A 1 156 ? 9.510 -8.736 -11.135 1.00 87.56 156 PHE A CA 1
ATOM 1222 C C . PHE A 1 156 ? 9.748 -10.066 -11.852 1.00 87.56 156 PHE A C 1
ATOM 1224 O O . PHE A 1 156 ? 8.832 -10.867 -12.019 1.00 87.56 156 PHE A O 1
ATOM 1231 N N . ARG A 1 157 ? 10.996 -10.307 -12.260 1.00 87.19 157 ARG A N 1
ATOM 1232 C CA . ARG A 1 157 ? 11.435 -11.549 -12.918 1.00 87.19 157 ARG A CA 1
ATOM 1233 C C . ARG A 1 157 ? 12.209 -12.481 -11.986 1.00 87.19 157 ARG A C 1
ATOM 1235 O O . ARG A 1 157 ? 12.443 -13.628 -12.347 1.00 87.19 157 ARG A O 1
ATOM 1242 N N . SER A 1 158 ? 12.627 -11.997 -10.814 1.00 89.94 158 SER A N 1
ATOM 1243 C CA . SER A 1 158 ? 13.366 -12.790 -9.828 1.00 89.94 158 SER A CA 1
ATOM 1244 C C . SER A 1 158 ? 13.173 -12.262 -8.402 1.00 89.94 158 SER A C 1
ATOM 1246 O O . SER A 1 158 ? 12.762 -11.113 -8.202 1.00 89.94 158 SER A O 1
ATOM 1248 N N . ALA A 1 159 ? 13.493 -13.093 -7.407 1.00 87.31 159 ALA A N 1
ATOM 1249 C CA . ALA A 1 159 ? 13.410 -12.727 -5.993 1.00 87.31 159 ALA A CA 1
ATOM 1250 C C . ALA A 1 159 ? 14.397 -11.605 -5.628 1.00 87.31 159 ALA A C 1
ATOM 1252 O O . ALA A 1 159 ? 14.073 -10.723 -4.836 1.00 87.31 159 ALA A O 1
ATOM 1253 N N . GLU A 1 160 ? 15.570 -11.572 -6.261 1.00 87.88 160 GLU A N 1
ATOM 1254 C CA . GLU A 1 160 ? 16.575 -10.522 -6.080 1.00 87.88 160 GLU A CA 1
ATOM 1255 C C . GLU A 1 160 ? 16.044 -9.164 -6.543 1.00 87.88 160 GLU A C 1
ATOM 1257 O O . GLU A 1 160 ? 16.318 -8.149 -5.909 1.00 87.88 160 GLU A O 1
ATOM 1262 N N . GLN A 1 161 ? 15.239 -9.112 -7.610 1.00 88.12 161 GLN A N 1
ATOM 1263 C CA . GLN A 1 161 ? 14.616 -7.852 -8.024 1.00 88.12 161 GLN A CA 1
ATOM 1264 C C . GLN A 1 161 ? 13.610 -7.348 -6.985 1.00 88.12 161 GLN A C 1
ATOM 1266 O O . GLN A 1 161 ? 13.570 -6.147 -6.716 1.00 88.12 161 GLN A O 1
ATOM 1271 N N . VAL A 1 162 ? 12.835 -8.252 -6.376 1.00 88.25 162 VAL A N 1
ATOM 1272 C CA . VAL A 1 162 ? 11.913 -7.913 -5.280 1.00 88.25 162 VAL A CA 1
ATOM 1273 C C . VAL A 1 162 ? 12.698 -7.398 -4.074 1.00 88.25 162 VAL A C 1
ATOM 1275 O O . VAL A 1 162 ? 12.396 -6.330 -3.547 1.00 88.25 162 VAL A O 1
ATOM 1278 N N . ALA A 1 163 ? 13.744 -8.113 -3.663 1.00 86.44 163 ALA A N 1
ATOM 1279 C CA . ALA A 1 163 ? 14.580 -7.738 -2.529 1.00 86.44 163 ALA A CA 1
ATOM 1280 C C . ALA A 1 163 ? 15.314 -6.400 -2.762 1.00 86.44 163 ALA A C 1
ATOM 1282 O O . ALA A 1 163 ? 15.359 -5.552 -1.870 1.00 86.44 163 ALA A O 1
ATOM 1283 N N . ALA A 1 164 ? 15.827 -6.161 -3.974 1.00 84.50 164 ALA A N 1
ATOM 1284 C CA . ALA A 1 164 ? 16.422 -4.883 -4.364 1.00 84.50 164 ALA A CA 1
ATOM 1285 C C . ALA A 1 164 ? 15.395 -3.747 -4.306 1.00 84.50 164 ALA A C 1
ATOM 1287 O O . ALA A 1 164 ? 15.700 -2.655 -3.830 1.00 84.50 164 ALA A O 1
ATOM 1288 N N . TYR A 1 165 ? 14.175 -4.004 -4.783 1.00 83.56 165 TYR A N 1
ATOM 1289 C CA . TYR A 1 165 ? 13.084 -3.036 -4.762 1.00 83.56 165 TYR A CA 1
ATOM 1290 C C . TYR A 1 165 ? 12.660 -2.672 -3.335 1.00 83.56 165 TYR A C 1
ATOM 1292 O O . TYR A 1 165 ? 12.424 -1.501 -3.050 1.00 83.56 165 TYR A O 1
ATOM 1300 N N . LEU A 1 166 ? 12.618 -3.656 -2.434 1.00 83.12 166 LEU A N 1
ATOM 1301 C CA . LEU A 1 166 ? 12.342 -3.454 -1.010 1.00 83.12 166 LEU A CA 1
ATOM 1302 C C . LEU A 1 166 ? 13.528 -2.844 -0.244 1.00 83.12 166 LEU A C 1
ATOM 1304 O O . LEU A 1 166 ? 13.371 -2.475 0.916 1.00 83.12 166 LEU A O 1
ATOM 1308 N N . GLY A 1 167 ? 14.703 -2.724 -0.873 1.00 81.50 167 GLY A N 1
ATOM 1309 C CA . GLY A 1 167 ? 15.899 -2.152 -0.254 1.00 81.50 167 GLY A CA 1
ATOM 1310 C C . GLY A 1 167 ? 16.531 -3.045 0.815 1.00 81.50 167 GLY A C 1
ATOM 1311 O O . GLY A 1 167 ? 17.221 -2.535 1.690 1.00 81.50 167 GLY A O 1
ATOM 1312 N N . VAL A 1 168 ? 16.292 -4.359 0.759 1.00 84.50 168 VAL A N 1
ATOM 1313 C CA . VAL A 1 168 ? 16.824 -5.331 1.734 1.00 84.50 168 VAL A CA 1
ATOM 1314 C C . VAL A 1 168 ? 18.095 -6.038 1.251 1.00 84.50 168 VAL A C 1
ATOM 1316 O O . VAL A 1 168 ? 18.663 -6.848 1.978 1.00 84.50 168 VAL A O 1
ATOM 1319 N N . ILE A 1 169 ? 18.555 -5.744 0.029 1.00 78.19 169 ILE A N 1
ATOM 1320 C CA . ILE A 1 169 ? 19.840 -6.241 -0.478 1.00 78.19 169 ILE A CA 1
ATOM 1321 C C . ILE A 1 169 ? 20.965 -5.311 -0.011 1.00 78.19 169 ILE A C 1
ATOM 1323 O O . ILE A 1 169 ? 20.920 -4.125 -0.345 1.00 78.19 169 ILE A O 1
ATOM 1327 N N . PRO A 1 170 ? 21.998 -5.836 0.675 1.00 71.81 170 PRO A N 1
ATOM 1328 C CA . PRO A 1 170 ? 23.159 -5.045 1.051 1.00 71.81 170 PRO A CA 1
ATOM 1329 C C . PRO A 1 170 ? 23.940 -4.613 -0.193 1.00 71.81 170 PRO A C 1
ATOM 1331 O O . PRO A 1 170 ? 24.320 -5.432 -1.032 1.00 71.81 170 PRO A O 1
ATOM 1334 N N . VAL A 1 171 ? 24.216 -3.317 -0.302 1.00 68.25 171 VAL A N 1
ATOM 1335 C CA . VAL A 1 171 ? 24.986 -2.731 -1.398 1.00 68.25 171 VAL A CA 1
ATOM 1336 C C . VAL A 1 171 ? 26.444 -2.610 -0.979 1.00 68.25 171 VAL A C 1
ATOM 1338 O O . VAL A 1 171 ? 26.796 -1.912 -0.021 1.00 68.25 171 VAL A O 1
ATOM 1341 N N . GLU A 1 172 ? 27.320 -3.285 -1.718 1.00 69.44 172 GLU A N 1
ATOM 1342 C CA . GLU A 1 172 ? 28.754 -3.209 -1.481 1.00 69.44 172 GLU A CA 1
ATOM 1343 C C . GLU A 1 172 ? 29.306 -1.831 -1.883 1.00 69.44 172 GLU A C 1
ATOM 1345 O O . GLU A 1 172 ? 29.030 -1.307 -2.962 1.00 69.44 172 GLU A O 1
ATOM 1350 N N . ARG A 1 173 ? 30.107 -1.225 -0.998 1.00 58.62 173 ARG A N 1
ATOM 1351 C CA . ARG A 1 173 ? 30.768 0.069 -1.225 1.00 58.62 173 ARG A CA 1
ATOM 1352 C C . ARG A 1 173 ? 32.280 -0.105 -1.250 1.00 58.62 173 ARG A C 1
ATOM 1354 O O . ARG A 1 173 ? 32.975 0.263 -0.301 1.00 58.62 173 ARG A O 1
ATOM 1361 N N . ARG A 1 174 ? 32.783 -0.665 -2.348 1.00 61.28 174 ARG A N 1
ATOM 1362 C CA . ARG A 1 174 ? 34.220 -0.726 -2.636 1.00 61.28 174 ARG A CA 1
ATOM 1363 C C . ARG A 1 174 ? 34.564 0.177 -3.812 1.00 61.28 174 ARG A C 1
ATOM 1365 O O . ARG A 1 174 ? 33.898 0.133 -4.839 1.00 61.28 174 ARG A O 1
ATOM 1372 N N . SER A 1 175 ? 35.604 0.991 -3.652 1.00 58.56 175 SER A N 1
ATOM 1373 C CA . SER A 1 175 ? 36.193 1.779 -4.739 1.00 58.56 175 SER A CA 1
ATOM 1374 C C . SER A 1 175 ? 37.716 1.677 -4.666 1.00 58.56 175 SER A C 1
ATOM 1376 O O . SER A 1 175 ? 38.325 2.051 -3.660 1.00 58.56 175 SER A O 1
ATOM 1378 N N . GLY A 1 176 ? 38.324 1.123 -5.719 1.00 67.94 176 GLY A N 1
ATOM 1379 C CA . GLY A 1 176 ? 39.761 0.848 -5.775 1.00 67.94 176 GLY A CA 1
ATOM 1380 C C . GLY A 1 176 ? 40.259 -0.054 -4.635 1.00 67.94 176 GLY A C 1
ATOM 1381 O O . GLY A 1 176 ? 39.517 -0.863 -4.079 1.00 67.94 176 GLY A O 1
ATOM 1382 N N . THR A 1 177 ? 41.536 0.087 -4.276 1.00 61.06 177 THR A N 1
ATOM 1383 C CA . THR A 1 177 ? 42.172 -0.661 -3.175 1.00 61.06 177 THR A CA 1
ATOM 1384 C C . THR A 1 177 ? 42.033 0.020 -1.808 1.00 61.06 177 THR A C 1
ATOM 1386 O O . THR A 1 177 ? 42.294 -0.620 -0.789 1.00 61.06 177 THR A O 1
ATOM 1389 N N . SER A 1 178 ? 41.603 1.288 -1.766 1.00 56.66 178 SER A N 1
ATOM 1390 C CA . SER A 1 178 ? 41.633 2.142 -0.570 1.00 56.66 178 SER A CA 1
ATOM 1391 C C . SER A 1 178 ? 40.271 2.370 0.094 1.00 56.66 178 SER A C 1
ATOM 1393 O O . SER A 1 178 ? 40.224 2.593 1.303 1.00 56.66 178 SER A O 1
ATOM 1395 N N . VAL A 1 179 ? 39.152 2.270 -0.633 1.00 59.72 179 VAL A N 1
ATOM 1396 C CA . VAL A 1 179 ? 37.814 2.454 -0.047 1.00 59.72 179 VAL A CA 1
ATOM 1397 C C . VAL A 1 179 ? 37.187 1.096 0.259 1.00 59.72 179 VAL A C 1
ATOM 1399 O O . VAL A 1 179 ? 36.702 0.405 -0.636 1.00 59.72 179 VAL A O 1
ATOM 1402 N N . ARG A 1 180 ? 37.168 0.730 1.546 1.00 59.19 180 ARG A N 1
ATOM 1403 C CA . ARG A 1 180 ? 36.437 -0.426 2.095 1.00 59.19 180 ARG A CA 1
ATOM 1404 C C . ARG A 1 180 ? 35.287 0.067 2.974 1.00 59.19 180 ARG A C 1
ATOM 1406 O O . ARG A 1 180 ? 35.380 0.064 4.198 1.00 59.19 180 ARG A O 1
ATOM 1413 N N . GLY A 1 181 ? 34.221 0.561 2.350 1.00 60.88 181 GLY A N 1
ATOM 1414 C CA . GLY A 1 181 ? 33.019 0.978 3.070 1.00 60.88 181 GLY A CA 1
ATOM 1415 C C . GLY A 1 181 ? 32.231 -0.227 3.588 1.00 60.88 181 GLY A C 1
ATOM 1416 O O . GLY A 1 181 ? 32.181 -1.271 2.940 1.00 60.88 181 GLY A O 1
ATOM 1417 N N . ARG A 1 182 ? 31.585 -0.087 4.751 1.00 55.16 182 ARG A N 1
ATOM 1418 C CA . ARG A 1 182 ? 30.666 -1.110 5.275 1.00 55.16 182 ARG A CA 1
ATOM 1419 C C . ARG A 1 182 ? 29.467 -1.243 4.329 1.00 55.16 182 ARG A C 1
ATOM 1421 O O . ARG A 1 182 ? 28.852 -0.226 4.000 1.00 55.16 182 ARG A O 1
ATOM 1428 N N . ALA A 1 183 ? 29.159 -2.472 3.911 1.00 57.34 183 ALA A N 1
ATOM 1429 C CA . ALA A 1 183 ? 27.954 -2.766 3.138 1.00 57.34 183 ALA A CA 1
ATOM 1430 C C . ALA A 1 183 ? 26.714 -2.314 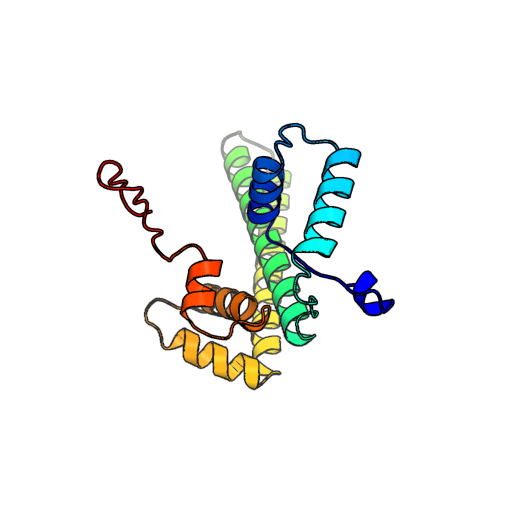3.928 1.00 57.34 183 ALA A C 1
ATOM 1432 O O . ALA A 1 183 ? 26.669 -2.485 5.152 1.00 57.34 183 ALA A O 1
ATOM 1433 N N . ARG A 1 184 ? 25.762 -1.678 3.244 1.00 58.91 184 ARG A N 1
ATOM 1434 C CA . ARG A 1 184 ? 24.495 -1.205 3.814 1.00 58.91 184 ARG A CA 1
ATOM 1435 C C . ARG A 1 184 ? 23.344 -1.622 2.931 1.00 58.91 184 ARG A C 1
ATOM 1437 O O . ARG A 1 184 ? 23.532 -1.539 1.699 1.00 58.91 184 ARG A O 1
#

Mean predicted aligned error: 7.25 Å

Radius of gyration: 23.0 Å; Cα contacts (8 Å, |Δi|>4): 122; chains: 1; bounding box: 63×44×58 Å